Protein AF-A0A850BVI8-F1 (afdb_monomer_lite)

pLDDT: mean 82.47, std 15.76, range [34.62, 96.19]

Radius of gyration: 39.76 Å; chains: 1; bounding box: 68×93×97 Å

Foldseek 3Di:
DLVVLLVVVVDVLVDFLQALQDPDNGPPVPDPVLGDGQPVNVLLVLLVVLQVVQDAFDKAQPVSSLVSSVPDPCQVVSQVRQVVSCVVNVHDGDRSSSSNCCCQVPVCVVSVQKDWDFDPVPPDSRRIIIGGDLCNVCSSVVHRRDADPDAWDDDPQFKIWFGPPQDPVLVVLCVQQWDFDDDGNITIIGRDLVSVVNSVVVVDQLVSNQVSVVSRPDHDPVSVVSSVVSNDPPDDDDDADFCDWAFDQDPVLQVLQCPDVLRVVQFDPPDDPRTTGGHNPDDPLSNQVSSVVVVHWGDDDPGTDDRDDPDDDDDDDDDDDDDDDDDDDDDDD

Secondary structure (DSSP, 8-state):
-TTHHHHHHHHHHH-SSS-TTSS----TTS-GGG-PPPTHHHHHHHHHHHHHHH-TTS-EEHHHHHHHHHT-TTHHHHHHHHHHHHHHHT-----HHHHHHHIIIIIHHHTTSEEEES-TT--SGGG-EEEE-HHHHHHHTT-------PPPEEETTTEEEEPTTS-HHHHHHTTTT-EEEEESSSEEEE--HHHHHHHHHTT--HHHHHHHHHTTSPPPHHHHHHHHHHT-----------SEEEE---HHHHHHHHHSHHHHTTB-SSPPTTEEEEPTT--HHHHHHHHHHTT---EETTEE-------PPP-------------------

Sequence (333 aa):
LHRITPLLFATWRRGGSWDEARPERELLRAAEGSRDASPIGALRQMVIDALQDLGEGRWVPWQALQGYLVEDERMSGVERLLRRWAERVGVDALEPLEITRRIALESLPALGVVDLGGDPEDSSATGITLRLTPRGRALLAGVEPSFDTAPSKFLDGHVLRVAPSARVAHILGLAPFAELGRAGTDLDLVLTVSSIARALSAGVESDIVRTRIEAVAPLPDTISRILTQASVVIGRVSFVAASGFLWVEDTEIRELLRTRRPASELFVDPSPPAGLLICPEVDMDRLVRRCRALGVEIEAEGGTLRVRSPTPPPGAVRARSRTPFPKPRGSSA

Structure (mmCIF, N/CA/C/O backbone):
data_AF-A0A850BVI8-F1
#
_entry.id   AF-A0A850BVI8-F1
#
loop_
_atom_site.group_PDB
_atom_site.id
_atom_site.type_symbol
_atom_site.label_atom_id
_atom_site.label_alt_id
_atom_site.label_comp_id
_atom_site.label_asym_id
_atom_site.label_entity_id
_atom_site.label_seq_id
_atom_site.pdbx_PDB_ins_code
_atom_site.Cartn_x
_atom_site.Cartn_y
_atom_site.Cartn_z
_atom_site.occupancy
_atom_site.B_iso_or_equiv
_atom_site.auth_seq_id
_atom_site.auth_comp_id
_atom_site.auth_asym_id
_atom_site.auth_atom_id
_atom_site.pdbx_PDB_model_num
ATOM 1 N N . LEU A 1 1 ? -6.348 -9.131 -18.983 1.00 51.81 1 LEU A N 1
ATOM 2 C CA . LEU A 1 1 ? -5.169 -8.418 -18.433 1.00 51.81 1 LEU A CA 1
ATOM 3 C C . LEU A 1 1 ? -3.851 -9.140 -18.740 1.00 51.81 1 LEU A C 1
ATOM 5 O O . LEU A 1 1 ? -2.965 -8.497 -19.274 1.00 51.81 1 LEU A O 1
ATOM 9 N N . HIS A 1 2 ? -3.722 -10.454 -18.519 1.00 56.56 2 HIS A N 1
ATOM 10 C CA . HIS A 1 2 ? -2.441 -11.180 -18.672 1.00 56.56 2 HIS A CA 1
ATOM 11 C C . HIS A 1 2 ? -1.793 -11.136 -20.073 1.00 56.56 2 HIS A C 1
ATOM 13 O O . HIS A 1 2 ? -0.574 -11.087 -20.171 1.00 56.56 2 HIS A O 1
ATOM 19 N N . ARG A 1 3 ? -2.584 -11.047 -21.155 1.00 66.94 3 ARG A N 1
ATOM 20 C CA . ARG A 1 3 ? -2.063 -10.870 -22.529 1.00 66.94 3 ARG A CA 1
ATOM 21 C C . ARG A 1 3 ? -1.613 -9.443 -22.860 1.00 66.94 3 ARG A C 1
ATOM 23 O O . ARG A 1 3 ? -0.94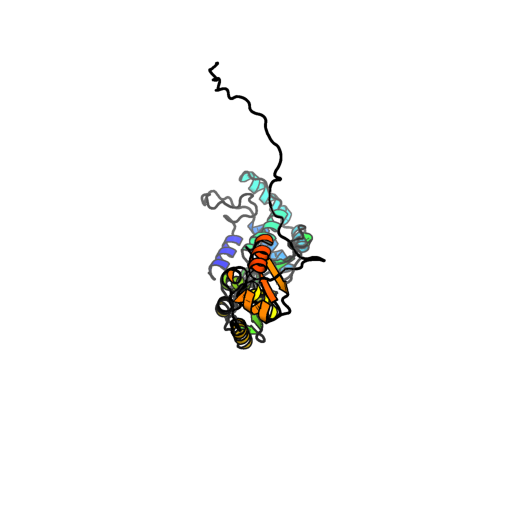8 -9.238 -23.866 1.00 66.94 3 ARG A O 1
ATOM 30 N N . ILE A 1 4 ? -1.973 -8.453 -22.041 1.00 79.81 4 ILE A N 1
ATOM 31 C CA . ILE A 1 4 ? -1.646 -7.044 -22.305 1.00 79.81 4 ILE A CA 1
ATOM 32 C C . ILE A 1 4 ? -0.167 -6.787 -22.026 1.00 79.81 4 ILE A C 1
ATOM 34 O O . ILE A 1 4 ? 0.470 -6.066 -22.777 1.00 79.81 4 ILE A O 1
ATOM 38 N N . THR A 1 5 ? 0.407 -7.408 -20.995 1.00 80.94 5 THR A N 1
ATOM 39 C CA . THR A 1 5 ? 1.803 -7.168 -20.611 1.00 80.94 5 THR A CA 1
ATOM 40 C C . THR A 1 5 ? 2.808 -7.558 -21.705 1.00 80.94 5 THR A C 1
ATOM 42 O O . THR A 1 5 ? 3.613 -6.698 -22.061 1.00 80.94 5 THR A O 1
ATOM 45 N N . PRO A 1 6 ? 2.760 -8.765 -22.311 1.00 83.69 6 PRO A N 1
ATOM 46 C CA . PRO A 1 6 ? 3.643 -9.087 -23.435 1.00 83.69 6 PRO A CA 1
ATOM 47 C C . PRO A 1 6 ? 3.440 -8.154 -24.636 1.00 83.69 6 PRO A C 1
ATOM 49 O O . PRO A 1 6 ? 4.412 -7.737 -25.260 1.00 83.69 6 PRO A O 1
ATOM 52 N N . LEU A 1 7 ? 2.192 -7.765 -24.928 1.00 86.25 7 LEU A N 1
ATOM 53 C CA . LEU A 1 7 ? 1.872 -6.841 -26.022 1.00 86.25 7 LEU A CA 1
ATOM 54 C C . LEU A 1 7 ? 2.414 -5.427 -25.770 1.00 86.25 7 LEU A C 1
ATOM 56 O O . LEU A 1 7 ? 2.964 -4.814 -26.686 1.00 86.25 7 LEU A O 1
ATOM 60 N N . LEU A 1 8 ? 2.291 -4.917 -24.542 1.00 86.69 8 LEU A N 1
ATOM 61 C CA . LEU A 1 8 ? 2.847 -3.627 -24.134 1.00 86.69 8 LEU A CA 1
ATOM 62 C C . LEU A 1 8 ? 4.369 -3.655 -24.192 1.00 86.69 8 LEU A C 1
ATOM 64 O O . LEU A 1 8 ? 4.954 -2.742 -24.758 1.00 86.69 8 LEU A O 1
ATOM 68 N N . PHE A 1 9 ? 5.005 -4.713 -23.686 1.00 88.94 9 PHE A N 1
ATOM 69 C CA . PHE A 1 9 ? 6.458 -4.844 -23.722 1.00 88.94 9 PHE A CA 1
ATOM 70 C C . PHE A 1 9 ? 6.995 -4.959 -25.156 1.00 88.94 9 PHE A C 1
ATOM 72 O O . PHE A 1 9 ? 7.958 -4.284 -25.511 1.00 88.94 9 PHE A O 1
ATOM 79 N N . ALA A 1 10 ? 6.342 -5.744 -26.018 1.00 87.50 10 ALA A N 1
ATOM 80 C CA . ALA A 1 10 ? 6.697 -5.844 -27.433 1.00 87.50 10 ALA A CA 1
ATOM 81 C C . ALA A 1 10 ? 6.463 -4.529 -28.196 1.00 87.50 10 ALA A C 1
ATOM 83 O O . ALA A 1 10 ? 7.212 -4.189 -29.111 1.00 87.50 10 ALA A O 1
ATOM 84 N N . THR A 1 11 ? 5.425 -3.772 -27.839 1.00 86.50 11 THR A N 1
ATOM 85 C CA . THR A 1 11 ? 5.164 -2.446 -28.421 1.00 86.50 11 THR A CA 1
ATOM 86 C C . THR A 1 11 ? 6.189 -1.432 -27.935 1.00 86.50 11 THR A C 1
ATOM 88 O O . THR A 1 11 ? 6.743 -0.702 -28.750 1.00 86.50 11 THR A O 1
ATOM 91 N N . TRP A 1 12 ? 6.519 -1.460 -26.644 1.00 89.12 12 TRP A N 1
ATOM 92 C CA . TRP A 1 12 ? 7.598 -0.672 -26.077 1.00 89.12 12 TRP A CA 1
ATOM 93 C C . TRP A 1 12 ? 8.910 -0.988 -26.793 1.00 89.12 12 TRP A C 1
ATOM 95 O O . TRP A 1 12 ? 9.437 -0.078 -27.403 1.00 89.12 12 TRP A O 1
ATOM 105 N N . ARG A 1 13 ? 9.375 -2.246 -26.891 1.00 87.50 13 ARG A N 1
ATOM 106 C CA . ARG A 1 13 ? 10.614 -2.604 -27.628 1.00 87.50 13 ARG A CA 1
ATOM 107 C C . ARG A 1 13 ? 10.669 -2.044 -29.055 1.00 87.50 13 ARG A C 1
ATOM 109 O O . ARG A 1 13 ? 11.730 -1.587 -29.469 1.00 87.50 13 ARG A O 1
ATOM 116 N N . ARG A 1 14 ? 9.548 -2.049 -29.788 1.00 80.44 14 ARG A N 1
ATOM 117 C CA . ARG A 1 14 ? 9.461 -1.514 -31.163 1.00 80.44 14 ARG A CA 1
ATOM 118 C C . ARG A 1 14 ? 9.567 0.016 -31.248 1.00 80.44 14 ARG A C 1
ATOM 120 O O . ARG A 1 14 ? 9.985 0.521 -32.283 1.00 80.44 14 ARG A O 1
ATOM 127 N N . GLY A 1 15 ? 9.215 0.740 -30.186 1.00 75.94 15 GLY A N 1
ATOM 128 C CA . GLY A 1 15 ? 9.210 2.208 -30.153 1.00 75.94 15 GLY A CA 1
ATOM 129 C C . GLY A 1 15 ? 7.992 2.842 -30.820 1.00 75.94 15 GLY A C 1
ATOM 130 O O . GLY A 1 15 ? 6.942 2.215 -30.960 1.00 75.94 15 GLY A O 1
ATOM 131 N N . GLY A 1 16 ? 8.112 4.123 -31.179 1.00 74.69 16 GLY A N 1
ATOM 132 C CA . GLY A 1 16 ? 7.036 4.906 -31.792 1.00 74.69 16 GLY A CA 1
ATOM 133 C C . GLY A 1 16 ? 6.359 5.862 -30.810 1.00 74.69 16 GLY A C 1
ATOM 134 O O . GLY A 1 16 ? 6.913 6.905 -30.489 1.00 74.69 16 GLY A O 1
ATOM 135 N N . SER A 1 17 ? 5.142 5.542 -30.352 1.00 65.50 17 SER A N 1
ATOM 136 C CA . SER A 1 17 ? 4.383 6.414 -29.431 1.00 65.50 17 SER A CA 1
ATOM 137 C C . SER A 1 17 ? 4.979 6.490 -28.024 1.00 65.50 17 SER A C 1
ATOM 139 O O . SER A 1 17 ? 4.656 7.408 -27.282 1.00 65.50 17 SER A O 1
ATOM 141 N N . TRP A 1 18 ? 5.816 5.517 -27.663 1.00 78.50 18 TRP A N 1
ATOM 142 C CA . TRP A 1 18 ? 6.642 5.532 -26.462 1.00 78.50 18 TRP A CA 1
ATOM 143 C C . TRP A 1 18 ? 8.089 5.683 -26.922 1.00 78.50 18 TRP A C 1
ATOM 145 O O . TRP A 1 18 ? 8.662 4.740 -27.474 1.00 78.50 18 TRP A O 1
ATOM 155 N N . ASP A 1 19 ? 8.646 6.875 -26.748 1.00 83.50 19 ASP A N 1
ATOM 156 C CA . ASP A 1 19 ? 9.974 7.250 -27.233 1.00 83.50 19 ASP A CA 1
ATOM 157 C C . ASP A 1 19 ? 10.642 8.160 -26.199 1.00 83.50 19 ASP A C 1
ATOM 159 O O . ASP A 1 19 ? 10.292 9.330 -26.055 1.00 83.50 19 ASP A O 1
ATOM 163 N N . GLU A 1 20 ? 11.574 7.601 -25.430 1.00 88.62 20 GLU A N 1
ATOM 164 C CA . GLU A 1 20 ? 12.244 8.283 -24.320 1.00 88.62 20 GLU A CA 1
ATOM 165 C C . GLU A 1 20 ? 13.223 9.369 -24.803 1.00 88.62 20 GLU A C 1
ATOM 167 O O . GLU A 1 20 ? 13.628 10.222 -24.009 1.00 88.62 20 GLU A O 1
ATOM 172 N N . ALA A 1 21 ? 13.562 9.369 -26.101 1.00 86.12 21 ALA A N 1
ATOM 173 C CA . ALA A 1 21 ? 14.372 10.403 -26.742 1.00 86.12 21 ALA A CA 1
ATOM 174 C C . ALA A 1 21 ? 13.596 11.706 -26.993 1.00 86.12 21 ALA A C 1
ATOM 176 O O . ALA A 1 21 ? 14.199 12.718 -27.348 1.00 86.12 21 ALA A O 1
ATOM 177 N N . ARG A 1 22 ? 12.266 11.706 -26.825 1.00 81.69 22 ARG A N 1
ATOM 178 C CA . ARG A 1 22 ? 11.429 12.891 -27.035 1.00 81.69 22 ARG A CA 1
ATOM 179 C C . ARG A 1 22 ? 11.203 13.660 -25.726 1.00 81.69 22 ARG A C 1
ATOM 181 O O . ARG A 1 22 ? 10.988 13.040 -24.683 1.00 81.69 22 ARG A O 1
ATOM 188 N N . PRO A 1 23 ? 11.200 15.007 -25.761 1.00 70.94 23 PRO A N 1
ATOM 189 C CA . PRO A 1 23 ? 10.854 15.827 -24.598 1.00 70.94 23 PRO A CA 1
ATOM 190 C C . PRO A 1 23 ? 9.383 15.676 -24.180 1.00 70.94 23 PRO A C 1
ATOM 192 O O . PRO A 1 23 ? 9.080 15.584 -22.993 1.00 70.94 23 PRO A O 1
ATOM 195 N N . GLU A 1 24 ? 8.472 15.603 -25.156 1.00 66.88 24 GLU A N 1
ATOM 196 C CA . GLU A 1 24 ? 7.031 15.460 -24.932 1.00 66.88 24 GLU A CA 1
ATOM 197 C C . GLU A 1 24 ? 6.584 14.006 -25.130 1.00 66.88 24 GLU A C 1
ATOM 199 O O . GLU A 1 24 ? 6.779 13.412 -26.192 1.00 66.88 24 GLU A O 1
ATOM 204 N N . ARG A 1 25 ? 5.961 13.424 -24.097 1.00 56.84 25 ARG A N 1
ATOM 205 C CA . ARG A 1 25 ? 5.567 12.002 -24.060 1.00 56.84 25 ARG A CA 1
ATOM 206 C C . ARG A 1 25 ? 4.237 11.708 -24.770 1.00 56.84 25 ARG A C 1
ATOM 208 O O . ARG A 1 25 ? 3.907 10.546 -24.990 1.00 56.84 25 ARG A O 1
ATOM 215 N N . GLU A 1 26 ? 3.467 12.731 -25.145 1.00 51.53 26 GLU A N 1
ATOM 216 C CA . GLU A 1 26 ? 2.097 12.587 -25.660 1.00 51.53 26 GLU A CA 1
ATOM 217 C C . GLU A 1 26 ? 1.984 12.831 -27.176 1.00 51.53 26 GLU A C 1
ATOM 219 O O . GLU A 1 26 ? 1.494 13.858 -27.633 1.00 51.53 26 GLU A O 1
ATOM 224 N N . LEU A 1 27 ? 2.364 11.839 -27.989 1.00 50.88 27 LEU A N 1
ATOM 225 C CA . LEU A 1 27 ? 2.166 11.868 -29.452 1.00 50.88 27 LEU A CA 1
ATOM 226 C C . LEU A 1 27 ? 0.984 11.033 -29.951 1.00 50.88 27 LEU A C 1
ATOM 228 O O . LEU A 1 27 ? 0.820 10.857 -31.159 1.00 50.88 27 LEU A O 1
ATOM 232 N N . LEU A 1 28 ? 0.099 10.563 -29.065 1.00 47.62 28 LEU A N 1
ATOM 233 C CA . LEU A 1 28 ? -1.121 9.854 -29.482 1.00 47.62 28 LEU A CA 1
ATOM 234 C C . LEU A 1 28 ? -2.037 10.697 -30.396 1.00 47.62 28 LEU A C 1
ATOM 236 O O . LEU A 1 28 ? -2.969 10.154 -30.980 1.00 47.62 28 LEU A O 1
ATOM 240 N N . ARG A 1 29 ? -1.742 11.992 -30.578 1.00 49.69 29 ARG A N 1
ATOM 241 C CA . ARG A 1 29 ? -2.433 12.904 -31.500 1.00 49.69 29 ARG A CA 1
ATOM 242 C C . ARG A 1 29 ? -1.752 13.096 -32.863 1.00 49.69 29 ARG A C 1
ATOM 244 O O . ARG A 1 29 ? -2.367 13.682 -33.746 1.00 49.69 29 ARG A O 1
ATOM 251 N N . ALA A 1 30 ? -0.521 12.619 -33.065 1.00 51.31 30 ALA A N 1
ATOM 252 C CA . ALA A 1 30 ? 0.163 12.712 -34.358 1.00 51.31 30 ALA A CA 1
ATOM 253 C C . ALA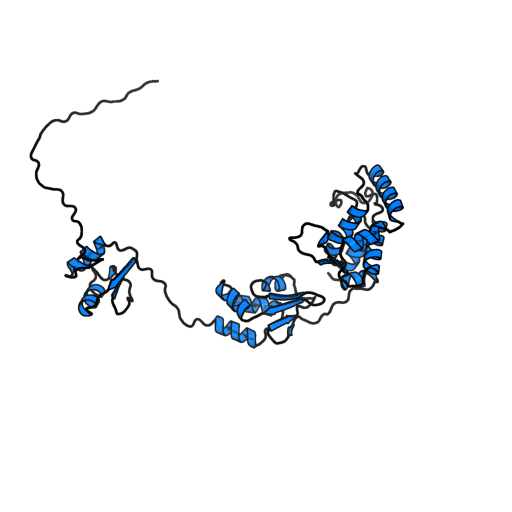 A 1 30 ? -0.191 11.514 -35.252 1.00 51.31 30 ALA A C 1
ATOM 255 O O . ALA A 1 30 ? -0.196 10.375 -34.774 1.00 51.31 30 ALA A O 1
ATOM 256 N N . ALA A 1 31 ? -0.473 11.760 -36.534 1.00 51.41 31 ALA A N 1
ATOM 257 C CA . ALA A 1 31 ? -0.815 10.724 -37.510 1.00 51.41 31 ALA A CA 1
ATOM 258 C C . ALA A 1 31 ? 0.322 9.695 -37.673 1.00 51.41 31 ALA A C 1
ATOM 260 O O . ALA A 1 31 ? 1.499 10.022 -37.551 1.00 51.41 31 ALA A O 1
ATOM 261 N N . GLU A 1 32 ? -0.021 8.437 -37.957 1.00 53.97 32 GLU A N 1
ATOM 262 C CA . GLU A 1 32 ? 0.920 7.302 -38.002 1.00 53.97 32 GLU A CA 1
ATOM 263 C C . GLU A 1 32 ? 2.090 7.512 -38.988 1.00 53.97 32 GLU A C 1
ATOM 265 O O . GLU A 1 32 ? 3.208 7.089 -38.712 1.00 53.97 32 GLU A O 1
ATOM 270 N N . GLY A 1 33 ? 1.867 8.263 -40.075 1.00 53.28 33 GLY A N 1
ATOM 271 C CA . GLY A 1 33 ? 2.885 8.607 -41.077 1.00 53.28 33 GLY A CA 1
ATOM 272 C C . GLY A 1 33 ? 3.791 9.802 -4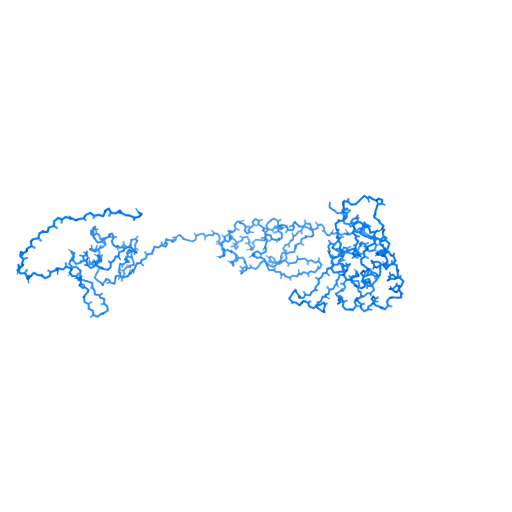0.745 1.00 53.28 33 GLY A C 1
ATOM 273 O O . GLY A 1 33 ? 4.721 10.065 -41.499 1.00 53.28 33 GLY A O 1
ATOM 274 N N . SER A 1 34 ? 3.553 10.531 -39.646 1.00 52.84 34 SER A N 1
ATOM 275 C CA . SER A 1 34 ? 4.368 11.692 -39.233 1.00 52.84 34 SER A CA 1
ATOM 276 C C . SER A 1 34 ? 5.288 11.398 -38.041 1.00 52.84 34 SER A C 1
ATOM 278 O O . SER A 1 34 ? 5.881 12.312 -37.467 1.00 52.84 34 SER A O 1
ATOM 280 N N . ARG A 1 35 ? 5.386 10.131 -37.622 1.00 67.12 35 ARG A N 1
ATOM 281 C CA . ARG A 1 35 ? 6.183 9.690 -36.470 1.00 67.12 35 ARG A CA 1
ATOM 282 C C . ARG A 1 35 ? 7.512 9.112 -36.950 1.00 67.12 35 ARG A C 1
ATOM 284 O O . ARG A 1 35 ? 7.670 7.898 -37.004 1.00 67.12 35 ARG A O 1
ATOM 291 N N . ASP A 1 36 ? 8.461 9.971 -37.316 1.00 71.56 36 ASP A N 1
ATOM 292 C CA . ASP A 1 36 ? 9.809 9.500 -37.657 1.00 71.56 36 ASP A CA 1
ATOM 293 C C . ASP A 1 36 ? 10.457 8.830 -36.431 1.00 71.56 36 ASP A C 1
ATOM 295 O O . ASP A 1 36 ? 10.561 9.437 -35.355 1.00 71.56 36 ASP A O 1
ATOM 299 N N . ALA A 1 37 ? 10.822 7.556 -36.572 1.00 74.69 37 ALA A N 1
ATOM 300 C CA . ALA A 1 37 ? 11.274 6.725 -35.466 1.00 74.69 37 ALA A CA 1
ATOM 301 C C . ALA A 1 37 ? 12.691 7.124 -35.039 1.00 74.69 37 ALA A C 1
ATOM 303 O O . ALA A 1 37 ? 13.616 7.178 -35.852 1.00 74.69 37 ALA A O 1
ATOM 304 N N . SER A 1 38 ? 12.870 7.385 -33.746 1.00 81.44 38 SER A N 1
ATOM 305 C CA . SER A 1 38 ? 14.194 7.592 -33.168 1.00 81.44 38 SER A CA 1
ATOM 306 C C . SER A 1 38 ? 14.976 6.264 -33.131 1.00 81.44 38 SER A C 1
ATOM 308 O O . SER A 1 38 ? 14.383 5.178 -33.146 1.00 81.44 38 SER A O 1
ATOM 310 N N . PRO A 1 39 ? 16.317 6.297 -33.026 1.00 86.81 39 PRO A N 1
ATOM 311 C CA . PRO A 1 39 ? 17.144 5.098 -32.848 1.00 86.81 39 PRO A CA 1
ATOM 312 C C . PRO A 1 39 ? 17.022 4.466 -31.440 1.00 86.81 39 PRO A C 1
ATOM 314 O O . PRO A 1 39 ? 17.920 3.749 -30.999 1.00 86.81 39 PRO A O 1
ATOM 317 N N . ILE A 1 40 ? 15.916 4.699 -30.723 1.00 88.75 40 ILE A N 1
ATOM 318 C CA . ILE A 1 40 ? 15.695 4.285 -29.330 1.00 88.75 40 ILE A CA 1
ATOM 319 C C . ILE A 1 40 ? 15.795 2.774 -29.107 1.00 88.75 40 ILE A C 1
ATOM 321 O O . ILE A 1 40 ? 16.190 2.330 -28.031 1.00 88.75 40 ILE A O 1
ATOM 325 N N . GLY A 1 41 ? 15.485 1.970 -30.128 1.00 89.75 41 GLY A N 1
ATOM 326 C CA . GLY A 1 41 ? 15.594 0.513 -30.055 1.00 89.75 41 GLY A CA 1
ATOM 327 C C . GLY A 1 41 ? 17.006 0.041 -29.695 1.00 89.75 41 GLY A C 1
ATOM 328 O O . GLY A 1 41 ? 17.143 -0.899 -28.915 1.00 89.75 41 GLY A O 1
ATOM 329 N N . ALA A 1 42 ? 18.042 0.731 -30.188 1.00 91.12 42 ALA A N 1
ATOM 330 C CA . ALA A 1 42 ? 19.430 0.416 -29.861 1.00 91.12 42 ALA A CA 1
ATOM 331 C C . ALA A 1 42 ? 19.724 0.669 -28.374 1.00 91.12 42 ALA A C 1
ATOM 333 O O . ALA A 1 42 ? 20.214 -0.227 -27.695 1.00 91.12 42 ALA A O 1
ATOM 334 N N . LEU A 1 43 ? 19.334 1.836 -27.844 1.00 93.31 43 LEU A N 1
ATOM 335 C CA . LEU A 1 43 ? 19.521 2.167 -26.425 1.00 93.31 43 LEU A CA 1
ATOM 336 C C . LEU A 1 43 ? 18.753 1.230 -25.496 1.00 93.31 43 LEU A C 1
ATOM 338 O O . LEU A 1 43 ? 19.274 0.815 -24.467 1.00 93.31 43 LEU A O 1
ATOM 342 N N . ARG A 1 44 ? 17.519 0.866 -25.855 1.00 93.50 44 ARG A N 1
ATOM 343 C CA . ARG A 1 44 ? 16.739 -0.102 -25.073 1.00 93.50 44 ARG A CA 1
ATOM 344 C C . ARG A 1 44 ? 17.414 -1.458 -25.031 1.00 93.50 44 ARG A C 1
ATOM 346 O O . ARG A 1 44 ? 17.441 -2.068 -23.968 1.00 93.50 44 ARG A O 1
ATOM 353 N N . GLN A 1 45 ? 17.953 -1.912 -26.161 1.00 93.00 45 GLN A N 1
ATOM 354 C CA . GLN A 1 45 ? 18.688 -3.166 -26.201 1.00 93.00 45 GLN A CA 1
ATOM 355 C C . GLN A 1 45 ? 19.947 -3.087 -25.336 1.00 93.00 45 GLN A C 1
ATOM 357 O O . GLN A 1 45 ? 20.149 -3.978 -24.529 1.00 93.00 45 GLN A O 1
ATOM 362 N N . MET A 1 46 ? 20.707 -1.990 -25.403 1.00 94.50 46 MET A N 1
ATOM 363 C CA . MET A 1 46 ? 21.882 -1.772 -24.548 1.00 94.50 46 MET A CA 1
ATOM 364 C C . MET A 1 46 ? 21.541 -1.825 -23.054 1.00 94.50 46 MET A C 1
ATOM 366 O O . MET A 1 46 ? 22.225 -2.496 -22.290 1.00 94.50 46 MET A O 1
ATOM 370 N N . VAL A 1 47 ? 20.455 -1.169 -22.628 1.00 94.06 47 VAL A N 1
ATOM 371 C CA . VAL A 1 47 ? 20.002 -1.220 -21.225 1.00 94.06 47 VAL A CA 1
ATOM 372 C C . VAL A 1 47 ? 19.572 -2.631 -20.825 1.00 94.06 47 VAL A C 1
ATOM 374 O O . VAL A 1 47 ? 19.862 -3.064 -19.714 1.00 94.06 47 VAL A O 1
ATOM 377 N N . ILE A 1 48 ? 18.877 -3.349 -21.710 1.00 92.56 48 ILE A N 1
ATOM 378 C CA . ILE A 1 48 ? 18.476 -4.738 -21.467 1.00 92.56 48 ILE A CA 1
ATOM 379 C C . ILE A 1 48 ? 19.707 -5.635 -21.315 1.00 92.56 48 ILE A C 1
ATOM 381 O O . ILE A 1 48 ? 19.777 -6.357 -20.324 1.00 92.56 48 ILE A O 1
ATOM 385 N N . ASP A 1 49 ? 20.659 -5.554 -22.248 1.00 93.00 49 ASP A N 1
ATOM 386 C CA . ASP A 1 49 ? 21.902 -6.332 -22.235 1.00 93.00 49 ASP A CA 1
ATOM 387 C C . ASP A 1 49 ? 22.646 -6.086 -20.910 1.00 93.00 49 ASP A C 1
ATOM 389 O O . ASP A 1 49 ? 22.932 -7.018 -20.162 1.00 93.00 49 ASP A O 1
ATOM 393 N N . ALA A 1 50 ? 22.828 -4.814 -20.542 1.00 93.06 50 ALA A N 1
ATOM 394 C CA . ALA A 1 50 ? 23.498 -4.423 -19.306 1.00 93.06 50 ALA A CA 1
ATOM 395 C C . ALA A 1 50 ? 22.777 -4.932 -18.040 1.00 93.06 50 ALA A C 1
ATOM 397 O O . ALA A 1 50 ? 23.418 -5.367 -17.083 1.00 93.06 50 ALA A O 1
ATOM 398 N N . LEU A 1 51 ? 21.438 -4.914 -18.016 1.00 91.38 51 LEU A N 1
ATOM 399 C CA . LEU A 1 51 ? 20.652 -5.451 -16.898 1.00 91.38 51 LEU A CA 1
ATOM 400 C C . LEU A 1 51 ? 20.738 -6.981 -16.792 1.00 91.38 51 LEU A C 1
ATOM 402 O O . LEU A 1 51 ? 20.688 -7.510 -15.680 1.00 91.38 51 LEU A O 1
ATOM 406 N N . GLN A 1 52 ? 20.826 -7.690 -17.919 1.00 90.75 52 GLN A N 1
ATOM 407 C CA . GLN A 1 52 ? 20.995 -9.145 -17.933 1.00 90.75 52 GLN A CA 1
ATOM 408 C C . GLN A 1 52 ? 22.400 -9.534 -17.457 1.00 90.75 52 GLN A C 1
ATOM 410 O O . GLN A 1 52 ? 22.526 -10.413 -16.603 1.00 90.75 52 GLN A O 1
ATOM 415 N N . ASP A 1 53 ? 23.424 -8.813 -17.913 1.00 89.94 53 ASP A N 1
ATOM 416 C CA . ASP A 1 53 ? 24.826 -9.087 -17.593 1.00 89.94 53 ASP A CA 1
ATOM 417 C C . ASP A 1 53 ? 25.192 -8.761 -16.137 1.00 89.94 53 ASP A C 1
ATOM 419 O O . ASP A 1 53 ? 25.882 -9.539 -15.475 1.00 89.94 53 ASP A O 1
ATOM 423 N N . LEU A 1 54 ? 24.718 -7.629 -15.598 1.00 84.19 54 LEU A N 1
ATOM 424 C CA . LEU A 1 54 ? 25.071 -7.189 -14.239 1.00 84.19 54 LEU A CA 1
ATOM 425 C C . LEU A 1 54 ? 24.380 -7.995 -13.128 1.00 84.19 54 LEU A C 1
ATOM 427 O O . LEU A 1 54 ? 24.834 -7.982 -11.979 1.00 84.19 54 LEU A O 1
ATOM 431 N N . GLY A 1 55 ? 23.311 -8.729 -13.440 1.00 70.44 55 GLY A N 1
ATOM 432 C CA . GLY A 1 55 ? 22.775 -9.726 -12.522 1.00 70.44 55 GLY A CA 1
ATOM 433 C C . GLY A 1 55 ? 21.302 -10.044 -12.723 1.00 70.44 55 GLY A C 1
ATOM 434 O O . GLY A 1 55 ? 20.420 -9.286 -12.313 1.00 70.44 55 GLY A O 1
ATOM 435 N N . GLU A 1 56 ? 21.027 -11.254 -13.208 1.00 75.50 56 GLU A N 1
ATOM 436 C CA . GLU A 1 56 ? 19.683 -11.825 -13.266 1.00 75.50 56 GLU A CA 1
ATOM 437 C C . GLU A 1 56 ? 19.048 -11.945 -11.864 1.00 75.50 56 GLU A C 1
ATOM 439 O O . GLU A 1 56 ? 19.216 -12.924 -11.137 1.00 75.50 56 GLU A O 1
ATOM 444 N N . GLY A 1 57 ? 18.285 -10.925 -11.466 1.00 70.56 57 GLY A N 1
ATOM 445 C CA . GLY A 1 57 ? 17.504 -10.922 -10.224 1.00 70.56 57 GLY A CA 1
ATOM 446 C C . GLY A 1 57 ? 18.232 -10.418 -8.976 1.00 70.56 57 GLY A C 1
ATOM 447 O O . GLY A 1 57 ? 17.672 -10.520 -7.881 1.00 70.56 57 GLY A O 1
ATOM 448 N N . ARG A 1 58 ? 19.430 -9.839 -9.116 1.00 86.62 58 ARG A N 1
ATOM 449 C CA . ARG A 1 58 ? 20.119 -9.122 -8.028 1.00 86.62 58 ARG A CA 1
ATOM 450 C C . ARG A 1 58 ? 19.792 -7.630 -8.073 1.00 86.62 58 ARG A C 1
ATOM 452 O O . ARG A 1 58 ? 19.407 -7.110 -9.115 1.00 86.62 58 ARG A O 1
ATOM 459 N N . TRP A 1 59 ? 19.928 -6.964 -6.930 1.00 90.25 59 TRP A N 1
ATOM 460 C CA . TRP A 1 59 ? 19.886 -5.505 -6.871 1.00 90.25 59 TRP A CA 1
ATOM 461 C C . TRP A 1 59 ? 21.204 -4.943 -7.405 1.00 90.25 59 TRP A C 1
ATOM 463 O O . TRP A 1 59 ? 22.274 -5.320 -6.930 1.00 90.25 59 TRP A O 1
ATOM 473 N N . VAL A 1 60 ? 21.111 -4.057 -8.390 1.00 91.38 60 VAL A N 1
ATOM 474 C CA . VAL A 1 60 ? 22.232 -3.422 -9.085 1.00 91.38 60 VAL A CA 1
ATOM 475 C C . VAL A 1 60 ? 22.126 -1.908 -8.886 1.00 91.38 60 VAL A C 1
ATOM 477 O O . VAL A 1 60 ? 21.089 -1.335 -9.220 1.00 91.38 60 VAL A O 1
ATOM 480 N N . PRO A 1 61 ? 23.153 -1.231 -8.348 1.00 91.75 61 PRO A N 1
ATOM 481 C CA . PRO A 1 61 ? 23.168 0.227 -8.267 1.00 91.75 61 PRO A CA 1
ATOM 482 C C . PRO A 1 61 ? 23.096 0.870 -9.654 1.00 91.75 61 PRO A C 1
ATOM 484 O O . PRO A 1 61 ? 23.758 0.409 -10.588 1.00 91.75 61 PRO A O 1
ATOM 487 N N . TRP A 1 62 ? 22.354 1.972 -9.786 1.00 91.56 62 TRP A N 1
ATOM 488 C CA . TRP A 1 62 ? 22.260 2.712 -11.049 1.00 91.56 62 TRP A CA 1
ATOM 489 C C . TRP A 1 62 ? 23.642 3.118 -11.586 1.00 91.56 62 TRP A C 1
ATOM 491 O O . TRP A 1 62 ? 23.873 3.034 -12.786 1.00 91.56 62 TRP A O 1
ATOM 501 N N . GLN A 1 63 ? 24.593 3.473 -10.718 1.00 90.88 63 GLN A N 1
ATOM 502 C CA . GLN A 1 63 ? 25.958 3.866 -11.104 1.00 90.88 63 GLN A CA 1
ATOM 503 C C . GLN A 1 63 ? 26.708 2.734 -11.800 1.00 90.88 63 GLN A C 1
ATOM 505 O O . GLN A 1 63 ? 27.468 2.992 -12.727 1.00 90.88 63 GLN A O 1
ATOM 510 N N . ALA A 1 64 ? 26.499 1.491 -11.361 1.00 92.00 64 ALA A N 1
ATOM 511 C CA . ALA A 1 64 ? 27.130 0.333 -11.980 1.00 92.00 64 ALA A CA 1
ATOM 512 C C . ALA A 1 64 ? 26.566 0.105 -13.389 1.00 92.00 64 ALA A C 1
ATOM 514 O O . ALA A 1 64 ? 27.327 -0.089 -14.333 1.00 92.00 64 ALA A O 1
ATOM 515 N N . LEU A 1 65 ? 25.241 0.217 -13.542 1.00 92.56 65 LEU A N 1
ATOM 516 C CA . LEU A 1 65 ? 24.579 0.142 -14.846 1.00 92.56 65 LEU A CA 1
ATOM 517 C C . LEU A 1 65 ? 25.020 1.286 -15.768 1.00 92.56 65 LEU A C 1
ATOM 519 O O . LEU A 1 65 ? 25.318 1.062 -16.935 1.00 92.56 65 LEU A O 1
ATOM 523 N N . GLN A 1 66 ? 25.100 2.508 -15.241 1.00 93.62 66 GLN A N 1
ATOM 524 C CA . GLN A 1 66 ? 25.574 3.670 -15.981 1.00 93.62 66 GLN A CA 1
ATOM 525 C C . GLN A 1 66 ? 27.021 3.477 -16.440 1.00 93.62 66 GLN A C 1
ATOM 527 O O . GLN A 1 66 ? 27.297 3.700 -17.611 1.00 93.62 66 GLN A O 1
ATOM 532 N N . GLY A 1 67 ? 27.922 3.037 -15.554 1.00 93.50 67 GLY A N 1
ATOM 533 C CA . GLY A 1 67 ? 29.320 2.756 -15.890 1.00 93.50 67 GLY A CA 1
ATOM 534 C C . GLY A 1 67 ? 29.450 1.723 -17.007 1.00 93.50 67 GLY A C 1
ATOM 535 O O . GLY A 1 67 ? 30.132 1.984 -17.992 1.00 93.50 67 GLY A O 1
ATOM 536 N N . TYR A 1 68 ? 28.695 0.623 -16.915 1.00 93.94 68 TYR A N 1
ATOM 537 C CA . TYR A 1 68 ? 28.626 -0.390 -17.971 1.00 93.94 68 TYR A CA 1
ATOM 538 C C . TYR A 1 68 ? 28.186 0.218 -19.314 1.00 93.94 68 TYR A C 1
ATOM 540 O O . TYR A 1 68 ? 28.781 -0.052 -20.351 1.00 93.94 68 TYR A O 1
ATOM 548 N N . LEU A 1 69 ? 27.162 1.078 -19.307 1.00 94.25 69 LEU A N 1
ATOM 549 C CA . LEU A 1 69 ? 26.668 1.725 -20.525 1.00 94.25 69 LEU A CA 1
ATOM 550 C C . LEU A 1 69 ? 27.666 2.725 -21.117 1.00 94.25 69 LEU A C 1
ATOM 552 O O . LEU A 1 69 ? 27.721 2.842 -22.334 1.00 94.25 69 LEU A O 1
ATOM 556 N N . VAL A 1 70 ? 28.440 3.446 -20.296 1.00 94.19 70 VAL A N 1
ATOM 557 C CA . VAL A 1 70 ? 29.488 4.363 -20.790 1.00 94.19 70 VAL A CA 1
ATOM 558 C C . VAL A 1 70 ? 30.566 3.607 -21.566 1.00 94.19 70 VAL A C 1
ATOM 560 O O . VAL A 1 70 ? 31.083 4.129 -22.552 1.00 94.19 70 VAL A O 1
ATOM 563 N N . GLU A 1 71 ? 30.889 2.391 -21.136 1.00 93.81 71 GLU A N 1
ATOM 564 C CA . GLU A 1 71 ? 31.914 1.546 -21.753 1.00 93.81 71 GLU A CA 1
ATOM 565 C C . GLU A 1 71 ? 31.418 0.806 -23.013 1.00 93.81 71 GLU A C 1
ATOM 567 O O . GLU A 1 71 ? 32.227 0.229 -23.738 1.00 93.81 71 GLU A O 1
ATOM 572 N N . ASP A 1 72 ? 30.116 0.847 -23.325 1.00 93.88 72 ASP A N 1
ATOM 573 C CA . ASP A 1 72 ? 29.553 0.173 -24.499 1.00 93.88 72 ASP A CA 1
ATOM 574 C C . ASP A 1 72 ? 29.966 0.875 -25.808 1.00 93.88 72 ASP A C 1
ATOM 576 O O . ASP A 1 72 ? 29.631 2.034 -26.075 1.00 93.88 72 ASP A O 1
ATOM 580 N N . GLU A 1 73 ? 30.656 0.138 -26.682 1.00 93.62 73 GLU A N 1
ATOM 581 C CA . GLU A 1 73 ? 31.183 0.630 -27.962 1.00 93.62 73 GLU A CA 1
ATOM 582 C C . GLU A 1 73 ? 30.100 1.223 -28.885 1.00 93.62 73 GLU A C 1
ATOM 584 O O . GLU A 1 73 ? 30.378 2.103 -29.711 1.00 93.62 73 GLU A O 1
ATOM 589 N N . ARG A 1 74 ? 28.840 0.783 -28.738 1.00 93.50 74 ARG A N 1
ATOM 590 C CA . ARG A 1 74 ? 27.703 1.251 -29.547 1.00 93.50 74 ARG A CA 1
ATOM 591 C C . ARG A 1 74 ? 27.319 2.699 -29.230 1.00 93.50 74 ARG A C 1
ATOM 593 O O . ARG A 1 74 ? 26.713 3.351 -30.087 1.00 93.50 74 ARG A O 1
ATOM 600 N N . MET A 1 75 ? 27.685 3.229 -28.057 1.00 93.12 75 MET A N 1
ATOM 601 C CA . MET A 1 75 ? 27.262 4.552 -27.572 1.00 93.12 75 MET A CA 1
ATOM 602 C C . MET A 1 75 ? 27.562 5.684 -28.555 1.00 93.12 75 MET A C 1
ATOM 604 O O . MET A 1 75 ? 26.667 6.453 -28.909 1.00 93.12 75 MET A O 1
ATOM 608 N N . SER A 1 76 ? 28.796 5.752 -29.060 1.00 91.75 76 SER A N 1
ATOM 609 C CA . SER A 1 76 ? 29.228 6.814 -29.984 1.00 91.75 76 SER A CA 1
ATOM 610 C C . SER A 1 76 ? 28.446 6.805 -31.307 1.00 91.75 76 SER A C 1
ATOM 612 O O . SER A 1 76 ? 28.113 7.849 -31.878 1.00 91.75 76 SER A O 1
ATOM 614 N N . GLY A 1 77 ? 28.109 5.612 -31.805 1.00 93.12 77 GLY A N 1
ATOM 615 C CA . GLY A 1 77 ? 27.294 5.436 -33.002 1.00 93.12 77 GLY A CA 1
ATOM 616 C C . GLY A 1 77 ? 25.859 5.902 -32.777 1.00 93.12 77 GLY A C 1
ATOM 617 O O . GLY A 1 77 ? 25.300 6.610 -33.620 1.00 93.12 77 GLY A O 1
ATOM 618 N N . VAL A 1 78 ? 25.284 5.552 -31.627 1.00 93.06 78 VAL A N 1
ATOM 619 C CA . VAL A 1 78 ? 23.918 5.928 -31.255 1.00 93.06 78 VAL A CA 1
ATOM 620 C C . VAL A 1 78 ? 23.786 7.431 -31.022 1.00 93.06 78 VAL A C 1
ATOM 622 O O . VAL A 1 78 ? 22.836 8.027 -31.527 1.00 93.06 78 VAL A O 1
ATOM 625 N N . GLU A 1 79 ? 24.755 8.072 -30.369 1.00 94.62 79 GLU A N 1
ATOM 626 C CA . GLU A 1 79 ? 24.795 9.530 -30.191 1.00 94.62 79 GLU A CA 1
ATOM 627 C C . GLU A 1 79 ? 24.703 10.263 -31.540 1.00 94.62 79 GLU A C 1
ATOM 629 O O . GLU A 1 79 ? 23.875 11.155 -31.743 1.00 94.62 79 GLU A O 1
ATOM 634 N N . ARG A 1 80 ? 25.487 9.817 -32.531 1.00 94.00 80 ARG A N 1
ATOM 635 C CA . ARG A 1 80 ? 25.451 10.373 -33.892 1.00 94.00 80 ARG A CA 1
ATOM 636 C C . ARG A 1 80 ? 24.122 10.144 -34.606 1.00 94.00 80 ARG A C 1
ATOM 638 O O . ARG A 1 80 ? 23.777 10.924 -35.498 1.00 94.00 80 ARG A O 1
ATOM 645 N N . LEU A 1 81 ? 23.436 9.037 -34.326 1.00 93.19 81 LEU A N 1
ATOM 646 C CA . LEU A 1 81 ? 22.123 8.748 -34.903 1.00 93.19 81 LEU A CA 1
ATOM 647 C C . LEU A 1 81 ? 21.043 9.612 -34.252 1.00 93.19 81 LEU A C 1
ATOM 649 O O . LEU A 1 81 ? 20.200 10.145 -34.970 1.00 93.19 81 LEU A O 1
ATOM 653 N N . LEU A 1 82 ? 21.105 9.798 -32.932 1.00 91.69 82 LEU A N 1
ATOM 654 C CA . LEU A 1 82 ? 20.198 10.667 -32.187 1.00 91.69 82 LEU A CA 1
ATOM 655 C C . LEU A 1 82 ? 20.315 12.112 -32.646 1.00 91.69 82 LEU A C 1
ATOM 657 O O . LEU A 1 82 ? 19.295 12.706 -32.971 1.00 91.69 82 LEU A O 1
ATOM 661 N N . ARG A 1 83 ? 21.536 12.645 -32.775 1.00 93.19 83 ARG A N 1
ATOM 662 C CA . ARG A 1 83 ? 21.757 14.010 -33.275 1.00 93.19 83 ARG A CA 1
ATOM 663 C C . ARG A 1 83 ? 21.154 14.212 -34.666 1.00 93.19 83 ARG A C 1
ATOM 665 O O . ARG A 1 83 ? 20.373 15.132 -34.872 1.00 93.19 83 ARG A O 1
ATOM 672 N N . ARG A 1 84 ? 21.425 13.288 -35.595 1.00 92.44 84 ARG A N 1
ATOM 673 C CA . ARG A 1 84 ? 20.879 13.335 -36.965 1.00 92.44 84 ARG A CA 1
ATOM 674 C C . ARG A 1 84 ? 19.361 13.202 -37.023 1.00 92.44 84 ARG A C 1
ATOM 676 O O . ARG A 1 84 ? 18.727 13.756 -37.916 1.00 92.44 84 ARG A O 1
ATOM 683 N N . TRP A 1 85 ? 18.774 12.400 -36.142 1.00 90.62 85 TRP A N 1
ATOM 684 C CA . TRP A 1 85 ? 17.323 12.282 -36.040 1.00 90.62 85 TRP A CA 1
ATOM 685 C C . TRP A 1 85 ? 16.710 13.558 -35.446 1.00 90.62 85 TRP A C 1
ATOM 687 O O . TRP A 1 85 ? 15.753 14.082 -36.006 1.00 90.62 85 TRP A O 1
ATOM 697 N N . ALA A 1 86 ? 17.302 14.092 -34.379 1.00 88.81 86 ALA A N 1
ATOM 698 C CA . ALA A 1 86 ? 16.849 15.296 -33.695 1.00 88.81 86 ALA A CA 1
ATOM 699 C C . ALA A 1 86 ? 16.866 16.519 -34.629 1.00 88.81 86 ALA A C 1
ATOM 701 O O . ALA A 1 86 ? 15.857 17.208 -34.751 1.00 88.81 86 ALA A O 1
ATOM 702 N N . GLU A 1 87 ? 17.945 16.698 -35.400 1.00 90.50 87 GLU A N 1
ATOM 703 C CA . GLU A 1 87 ? 18.054 17.716 -36.457 1.00 90.50 87 GLU A CA 1
ATOM 704 C C . GLU A 1 87 ? 16.940 17.592 -37.506 1.00 90.50 87 GLU A C 1
ATOM 706 O O . GLU A 1 87 ? 16.363 18.590 -37.932 1.00 90.50 87 GLU A O 1
ATOM 711 N N . ARG A 1 88 ? 16.610 16.363 -37.917 1.00 88.06 88 ARG A N 1
ATOM 712 C CA . ARG A 1 88 ? 15.589 16.103 -38.942 1.00 88.06 88 ARG A CA 1
ATOM 713 C C . ARG A 1 88 ? 14.174 16.399 -38.450 1.00 88.06 88 ARG A C 1
ATOM 715 O O . ARG A 1 88 ? 13.340 16.847 -39.229 1.00 88.06 88 ARG A O 1
ATOM 722 N N . VAL A 1 89 ? 13.904 16.110 -37.178 1.00 83.88 89 VAL A N 1
ATOM 723 C CA . VAL A 1 89 ? 12.587 16.292 -36.547 1.00 83.88 89 VAL A CA 1
ATOM 724 C C . VAL A 1 89 ? 12.451 17.685 -35.911 1.00 83.88 89 VAL A C 1
ATOM 726 O O . VAL A 1 89 ? 11.346 18.081 -35.548 1.00 83.88 89 VAL A O 1
ATOM 729 N N . GLY A 1 90 ? 13.539 18.457 -35.829 1.00 85.00 90 GLY A N 1
ATOM 730 C CA . GLY A 1 90 ? 13.550 19.812 -35.277 1.00 85.00 90 GLY A CA 1
ATOM 731 C C . GLY A 1 90 ? 13.420 19.844 -33.753 1.00 85.00 90 GLY A C 1
ATOM 732 O O . GLY A 1 90 ? 12.741 20.716 -33.219 1.00 85.00 90 GLY A O 1
ATOM 733 N N . VAL A 1 91 ? 14.026 18.876 -33.062 1.00 86.00 91 VAL A N 1
ATOM 734 C CA . VAL A 1 91 ? 14.044 18.787 -31.592 1.00 86.00 91 VAL A CA 1
ATOM 735 C C . VAL A 1 91 ? 15.475 18.825 -31.069 1.00 86.00 91 VAL A C 1
ATOM 737 O O . VAL A 1 91 ? 16.412 18.499 -31.797 1.00 86.00 91 VAL A O 1
ATOM 740 N N . ASP A 1 92 ? 15.646 19.177 -29.797 1.00 87.12 92 ASP A N 1
ATOM 741 C CA . ASP A 1 92 ? 16.952 19.112 -29.146 1.00 87.12 92 ASP A CA 1
ATOM 742 C C . ASP A 1 92 ? 17.372 17.655 -28.920 1.00 87.12 92 ASP A C 1
ATOM 744 O O . ASP A 1 92 ? 16.605 16.830 -28.412 1.00 87.12 92 ASP A O 1
ATOM 748 N N . ALA A 1 93 ? 18.606 17.331 -29.307 1.00 86.81 93 ALA A N 1
ATOM 749 C CA . ALA A 1 93 ? 19.164 16.003 -29.106 1.00 86.81 93 ALA A CA 1
ATOM 750 C C . ALA A 1 93 ? 19.461 15.783 -27.617 1.00 86.81 93 ALA A C 1
ATOM 752 O O . ALA A 1 93 ? 20.320 16.450 -27.045 1.00 86.81 93 ALA A O 1
ATOM 753 N N . LEU A 1 94 ? 18.768 14.826 -26.998 1.00 90.38 94 LEU A N 1
ATOM 754 C CA . LEU A 1 94 ? 19.096 14.373 -25.650 1.00 90.38 94 LEU A CA 1
ATOM 755 C C . LEU A 1 94 ? 20.350 13.496 -25.658 1.00 90.38 94 LEU A C 1
ATOM 757 O O . LEU A 1 94 ? 20.562 12.694 -26.572 1.00 90.38 94 LEU A O 1
ATOM 761 N N . GLU A 1 95 ? 21.135 13.611 -24.590 1.00 92.62 95 GLU A N 1
ATOM 762 C CA . GLU A 1 95 ? 22.294 12.754 -24.363 1.00 92.62 95 GLU A CA 1
ATOM 763 C C . GLU A 1 95 ? 21.867 11.281 -24.236 1.00 92.62 95 GLU A C 1
ATOM 765 O O . GLU A 1 95 ? 20.902 10.980 -23.522 1.00 92.62 95 GLU A O 1
ATOM 770 N N . PRO A 1 96 ? 22.586 10.329 -24.862 1.00 94.06 96 PRO A N 1
ATOM 771 C CA . PRO A 1 96 ? 22.242 8.910 -24.796 1.00 94.06 96 PRO A CA 1
ATOM 772 C C . PRO A 1 96 ? 22.066 8.388 -23.363 1.00 94.06 96 PRO A C 1
ATOM 774 O O . PRO A 1 96 ? 21.129 7.638 -23.097 1.00 94.06 96 PRO A O 1
ATOM 777 N N . LEU A 1 97 ? 22.919 8.823 -22.427 1.00 93.69 97 LEU A N 1
ATOM 778 C CA . LEU A 1 97 ? 22.856 8.406 -21.020 1.00 93.69 97 LEU A CA 1
ATOM 779 C C . LEU A 1 97 ? 21.618 8.927 -20.282 1.00 93.69 97 LEU A C 1
ATOM 781 O O . LEU A 1 97 ? 21.115 8.274 -19.370 1.00 93.69 97 LEU A O 1
ATOM 785 N N . GLU A 1 98 ? 21.104 10.090 -20.671 1.00 92.75 98 GLU A N 1
ATOM 786 C CA . GLU A 1 98 ? 19.854 10.611 -20.117 1.00 92.75 98 GLU A CA 1
ATOM 787 C C . GLU A 1 98 ? 18.666 9.768 -20.604 1.00 92.75 98 GLU A C 1
ATOM 789 O O . GLU A 1 98 ? 17.755 9.439 -19.843 1.00 92.75 98 GLU A O 1
ATOM 794 N N . ILE A 1 99 ? 18.702 9.330 -21.861 1.00 92.81 99 ILE A N 1
ATOM 795 C CA . ILE A 1 99 ? 17.669 8.459 -22.425 1.00 92.81 99 ILE A CA 1
ATOM 796 C C . ILE A 1 99 ? 17.710 7.068 -21.774 1.00 92.81 99 ILE A C 1
ATOM 798 O O . ILE A 1 99 ? 16.662 6.540 -21.393 1.00 92.81 99 ILE A O 1
ATOM 802 N N . THR A 1 100 ? 18.893 6.470 -21.593 1.00 94.38 100 THR A N 1
ATOM 803 C CA . THR A 1 100 ? 19.018 5.174 -20.900 1.00 94.38 100 THR A CA 1
ATOM 804 C C . THR A 1 100 ? 18.568 5.261 -19.445 1.00 94.38 100 THR A C 1
ATOM 806 O O . THR A 1 100 ? 17.929 4.328 -18.952 1.00 94.38 100 THR A O 1
ATOM 809 N N . ARG A 1 101 ? 18.795 6.400 -18.779 1.00 93.19 101 ARG A N 1
ATOM 810 C CA . ARG A 1 101 ? 18.253 6.681 -17.445 1.00 93.19 101 ARG A CA 1
ATOM 811 C C . ARG A 1 101 ? 16.732 6.665 -17.427 1.00 93.19 101 ARG A C 1
ATOM 813 O O . ARG A 1 101 ? 16.151 5.963 -16.605 1.00 93.19 101 ARG A O 1
ATOM 820 N N . ARG A 1 102 ? 16.076 7.359 -18.358 1.00 92.00 102 ARG A N 1
ATOM 821 C CA . ARG A 1 102 ? 14.605 7.342 -18.484 1.00 92.00 102 ARG A CA 1
ATOM 822 C C . ARG A 1 102 ? 14.066 5.947 -18.788 1.00 92.00 102 ARG A C 1
ATOM 824 O O . ARG A 1 102 ? 13.022 5.548 -18.271 1.00 92.00 102 ARG A O 1
ATOM 831 N N . ILE A 1 103 ? 14.780 5.173 -19.604 1.00 93.56 103 ILE A N 1
ATOM 832 C CA . ILE A 1 103 ? 14.426 3.776 -19.871 1.00 93.56 103 ILE A CA 1
ATOM 833 C C . ILE A 1 103 ? 14.454 2.964 -18.568 1.00 93.56 103 ILE A C 1
ATOM 835 O O . ILE A 1 103 ? 13.460 2.317 -18.231 1.00 93.56 103 ILE A O 1
ATOM 839 N N . ALA A 1 104 ? 15.567 3.008 -17.835 1.00 93.06 104 ALA A N 1
ATOM 840 C CA . ALA A 1 104 ? 15.799 2.164 -16.666 1.00 93.06 104 ALA A CA 1
ATOM 841 C C . ALA A 1 104 ? 14.988 2.578 -15.432 1.00 93.06 104 ALA A C 1
ATOM 843 O O . ALA A 1 104 ? 14.513 1.710 -14.705 1.00 93.06 104 ALA A O 1
ATOM 844 N N . LEU A 1 105 ? 14.835 3.883 -15.194 1.00 92.25 105 LEU A N 1
ATOM 845 C CA . LEU A 1 105 ? 14.231 4.417 -13.971 1.00 92.25 105 LEU A CA 1
ATOM 846 C C . LEU A 1 105 ? 12.747 4.751 -14.117 1.00 92.25 105 LEU A C 1
ATOM 848 O O . LEU A 1 105 ? 12.063 4.916 -13.113 1.00 92.25 105 LEU A O 1
ATOM 852 N N . GLU A 1 106 ? 12.228 4.838 -15.341 1.00 90.81 106 GLU A N 1
ATOM 853 C CA . GLU A 1 106 ? 10.829 5.213 -15.557 1.00 90.81 106 GLU A CA 1
ATOM 854 C C . GLU A 1 106 ? 10.092 4.184 -16.404 1.00 90.81 106 GLU A C 1
ATOM 856 O O . GLU A 1 106 ? 9.066 3.647 -15.984 1.00 90.81 106 GLU A O 1
ATOM 861 N N . SER A 1 107 ? 10.627 3.856 -17.583 1.00 91.75 107 SER A N 1
ATOM 862 C CA . SER A 1 107 ? 9.875 3.056 -18.550 1.00 91.75 107 SER A CA 1
ATOM 863 C C . SER A 1 107 ? 9.795 1.578 -18.173 1.00 91.75 107 SER A C 1
ATOM 865 O O . SER A 1 107 ? 8.709 0.997 -18.147 1.00 91.75 107 SER A O 1
ATOM 867 N N . LEU A 1 108 ? 10.930 0.963 -17.836 1.00 92.31 108 LEU A N 1
ATOM 868 C CA . LEU A 1 108 ? 10.978 -0.435 -17.409 1.00 92.31 108 LEU A CA 1
ATOM 869 C C . LEU A 1 108 ? 10.222 -0.685 -16.087 1.00 92.31 108 LEU A C 1
ATOM 871 O O . LEU A 1 108 ? 9.499 -1.688 -16.017 1.00 92.31 108 LEU A O 1
ATOM 875 N N . PRO A 1 109 ? 10.295 0.206 -15.077 1.00 91.88 109 PRO A N 1
ATOM 876 C CA . PRO A 1 109 ? 9.462 0.111 -13.882 1.00 91.88 109 PRO A CA 1
ATOM 877 C C . PRO A 1 109 ? 7.968 0.259 -14.164 1.00 91.88 109 PRO A C 1
ATOM 879 O O . PRO A 1 109 ? 7.179 -0.552 -13.679 1.00 91.88 109 PRO A O 1
ATOM 882 N N . ALA A 1 110 ? 7.561 1.206 -15.017 1.00 88.75 110 ALA A N 1
ATOM 883 C CA . ALA A 1 110 ? 6.155 1.363 -15.402 1.00 88.75 110 ALA A CA 1
ATOM 884 C C . ALA A 1 110 ? 5.583 0.109 -16.095 1.00 88.75 110 ALA A C 1
ATOM 886 O O . ALA A 1 110 ? 4.399 -0.202 -15.961 1.00 88.75 110 ALA A O 1
ATOM 887 N N . LEU A 1 111 ? 6.426 -0.648 -16.804 1.00 89.00 111 LEU A N 1
ATOM 888 C CA . LEU A 1 111 ? 6.068 -1.931 -17.420 1.00 89.00 111 LEU A CA 1
ATOM 889 C C . LEU A 1 111 ? 6.113 -3.119 -16.439 1.00 89.00 111 LEU A C 1
ATOM 891 O O . LEU A 1 111 ? 5.710 -4.232 -16.796 1.00 89.00 111 LEU A O 1
ATOM 895 N N . GLY A 1 112 ? 6.599 -2.915 -15.211 1.00 88.94 112 GLY A N 1
ATOM 896 C CA . GLY A 1 112 ? 6.820 -3.967 -14.217 1.00 88.94 112 GLY A CA 1
ATOM 897 C C . GLY A 1 112 ? 7.941 -4.943 -14.593 1.00 88.94 112 GLY A C 1
ATOM 898 O O . GLY A 1 112 ? 7.922 -6.100 -14.163 1.00 88.94 112 GLY A O 1
ATOM 899 N N . VAL A 1 113 ? 8.882 -4.513 -15.440 1.00 91.06 113 VAL A N 1
ATOM 900 C CA . VAL A 1 113 ? 10.059 -5.299 -15.858 1.00 91.06 113 VAL A CA 1
ATOM 901 C C . VAL A 1 113 ? 11.188 -5.164 -14.837 1.00 91.06 113 VAL A C 1
ATOM 903 O O . VAL A 1 113 ? 11.926 -6.122 -14.605 1.00 91.06 113 VAL A O 1
ATOM 906 N N . VAL A 1 114 ? 11.291 -3.994 -14.205 1.00 92.19 114 VAL A N 1
ATOM 907 C CA . VAL A 1 114 ? 12.324 -3.652 -13.224 1.00 92.19 114 VAL A CA 1
ATOM 908 C C . VAL A 1 114 ? 11.670 -3.128 -11.947 1.00 92.19 114 VAL A C 1
ATOM 910 O O . VAL A 1 114 ? 10.760 -2.309 -12.019 1.00 92.19 114 VAL A O 1
ATOM 913 N N . ASP A 1 115 ? 12.147 -3.587 -10.793 1.00 90.75 115 ASP A N 1
ATOM 914 C CA . ASP A 1 115 ? 11.843 -2.974 -9.501 1.00 90.75 115 ASP A CA 1
ATOM 915 C C . ASP A 1 115 ? 12.893 -1.912 -9.175 1.00 90.75 115 ASP A C 1
ATOM 917 O O . ASP A 1 115 ? 14.083 -2.094 -9.457 1.00 90.75 115 ASP A O 1
ATOM 921 N N . LEU A 1 116 ? 12.443 -0.833 -8.536 1.00 91.25 116 LEU A N 1
ATOM 922 C CA . LEU A 1 116 ? 13.294 0.216 -7.987 1.00 91.25 116 LEU A CA 1
ATOM 923 C C . LEU A 1 116 ? 13.427 0.030 -6.478 1.00 91.25 116 LEU A C 1
ATOM 925 O O . LEU A 1 116 ? 12.445 -0.234 -5.785 1.00 91.25 116 LEU A O 1
ATOM 929 N N . GLY A 1 117 ? 14.647 0.180 -5.985 1.00 87.69 117 GLY A N 1
ATOM 930 C CA . GLY A 1 117 ? 14.983 0.234 -4.571 1.00 87.69 117 GLY A CA 1
ATOM 931 C C . GLY A 1 117 ? 15.837 1.464 -4.291 1.00 87.69 117 GLY A C 1
ATOM 932 O O . GLY A 1 117 ? 16.427 2.040 -5.205 1.00 87.69 117 GLY A O 1
ATOM 933 N N . GLY A 1 118 ? 15.915 1.859 -3.028 1.00 83.62 118 GLY A N 1
ATOM 934 C CA . GLY A 1 118 ? 16.610 3.072 -2.600 1.00 83.62 118 GLY A CA 1
ATOM 935 C C . GLY A 1 118 ? 15.750 3.889 -1.645 1.00 83.62 118 GLY A C 1
ATOM 936 O O . GLY A 1 118 ? 14.551 3.638 -1.512 1.00 83.62 118 GLY A O 1
ATOM 937 N N . ASP A 1 119 ? 16.378 4.835 -0.958 1.00 71.00 119 ASP A N 1
ATOM 938 C CA . ASP A 1 119 ? 15.689 5.738 -0.043 1.00 71.00 119 ASP A CA 1
ATOM 939 C C . ASP A 1 119 ? 15.022 6.874 -0.843 1.00 71.00 119 ASP A C 1
ATOM 941 O O . ASP A 1 119 ? 15.724 7.573 -1.577 1.00 71.00 119 ASP A O 1
ATOM 945 N N . PRO A 1 120 ? 13.692 7.073 -0.753 1.00 58.72 120 PRO A N 1
ATOM 946 C CA . PRO A 1 120 ? 13.018 8.180 -1.429 1.00 58.72 120 PRO A CA 1
ATOM 947 C C . PRO A 1 120 ? 13.462 9.566 -0.930 1.00 58.72 120 PRO A C 1
ATOM 949 O O . PRO A 1 120 ? 13.230 10.550 -1.633 1.00 58.72 120 PRO A O 1
ATOM 952 N N . GLU A 1 121 ? 14.074 9.663 0.255 1.00 60.53 121 GLU A N 1
ATOM 953 C CA . GLU A 1 121 ? 14.621 10.916 0.789 1.00 60.53 121 GLU A CA 1
ATOM 954 C C . GLU A 1 121 ? 16.005 11.244 0.205 1.00 60.53 121 GLU A C 1
ATOM 956 O O . GLU A 1 121 ? 16.408 12.412 0.169 1.00 60.53 121 GLU A O 1
ATOM 961 N N . ASP A 1 122 ? 16.712 10.245 -0.335 1.00 62.94 122 ASP A N 1
ATOM 962 C CA . ASP A 1 122 ? 17.975 10.456 -1.029 1.00 62.94 122 ASP A CA 1
ATOM 963 C C . ASP A 1 122 ? 17.712 10.894 -2.476 1.00 62.94 122 ASP A C 1
ATOM 965 O O . ASP A 1 122 ? 17.492 10.107 -3.396 1.00 62.94 122 ASP A O 1
ATOM 969 N N . SER A 1 123 ? 17.731 12.211 -2.682 1.00 56.19 123 SER A N 1
ATOM 970 C CA . SER A 1 123 ? 17.546 12.830 -4.003 1.00 56.19 123 SER A CA 1
ATOM 971 C C . SER A 1 123 ? 18.723 12.573 -4.953 1.00 56.19 123 SER A C 1
ATOM 973 O O . SER A 1 123 ? 18.666 12.928 -6.136 1.00 56.19 123 SER A O 1
ATOM 975 N N . SER A 1 124 ? 19.821 12.001 -4.452 1.00 61.84 124 SER A N 1
ATOM 976 C CA . SER A 1 124 ? 20.979 11.668 -5.263 1.00 61.84 124 SER A CA 1
ATOM 977 C C . SER A 1 124 ? 20.747 10.339 -5.990 1.00 61.84 124 SER A C 1
ATOM 979 O O . SER A 1 124 ? 20.337 9.336 -5.412 1.00 61.84 124 SER A O 1
ATOM 981 N N . ALA A 1 125 ? 21.048 10.292 -7.293 1.00 60.03 125 ALA A N 1
ATOM 982 C CA . ALA A 1 125 ? 20.917 9.060 -8.080 1.00 60.03 125 ALA A CA 1
ATOM 983 C C . ALA A 1 125 ? 21.770 7.896 -7.527 1.00 60.03 125 ALA A C 1
ATOM 985 O O . ALA A 1 125 ? 21.599 6.759 -7.962 1.00 60.03 125 ALA A O 1
ATOM 986 N N . THR A 1 126 ? 22.698 8.183 -6.606 1.00 65.75 126 THR A N 1
ATOM 987 C CA . THR A 1 126 ? 23.606 7.267 -5.896 1.00 65.75 126 THR A CA 1
ATOM 988 C C . THR A 1 126 ? 22.929 6.283 -4.953 1.00 65.75 126 THR A C 1
ATOM 990 O O . THR A 1 126 ? 23.488 5.212 -4.735 1.00 65.75 126 THR A O 1
ATOM 993 N N . GLY A 1 127 ? 21.719 6.576 -4.470 1.00 79.31 127 GLY A N 1
ATOM 994 C CA . GLY A 1 127 ? 20.944 5.639 -3.649 1.00 79.31 127 GLY A CA 1
ATOM 995 C C . GLY A 1 127 ? 20.084 4.648 -4.445 1.00 79.31 127 GLY A C 1
ATOM 996 O O . GLY A 1 127 ? 19.541 3.704 -3.868 1.00 79.31 127 GLY A O 1
ATOM 997 N N . ILE A 1 128 ? 19.933 4.843 -5.761 1.00 90.12 128 ILE A N 1
ATOM 998 C CA . ILE A 1 128 ? 18.970 4.085 -6.567 1.00 90.12 128 ILE A CA 1
ATOM 999 C C . ILE A 1 128 ? 19.553 2.730 -6.964 1.00 90.12 128 ILE A C 1
ATOM 1001 O O . ILE A 1 128 ? 20.618 2.630 -7.577 1.00 90.12 128 ILE A O 1
ATOM 1005 N N . THR A 1 129 ? 18.798 1.676 -6.678 1.00 91.81 129 THR A N 1
ATOM 1006 C CA . THR A 1 129 ? 19.095 0.301 -7.075 1.00 91.81 129 THR A CA 1
ATOM 1007 C C . THR A 1 129 ? 17.973 -0.264 -7.936 1.00 91.81 129 THR A C 1
ATOM 1009 O O . THR A 1 129 ? 16.807 0.109 -7.821 1.00 91.81 129 THR A O 1
ATOM 1012 N N . LEU A 1 130 ? 18.342 -1.164 -8.838 1.00 92.00 130 LEU A N 1
ATOM 1013 C CA . LEU A 1 130 ? 17.489 -1.732 -9.873 1.00 92.00 130 LEU A CA 1
ATOM 1014 C C . LEU A 1 130 ? 17.534 -3.247 -9.773 1.00 92.00 130 LEU A C 1
ATOM 1016 O O . LEU A 1 130 ? 18.595 -3.820 -9.536 1.00 92.00 130 LEU A O 1
ATOM 1020 N N . ARG A 1 131 ? 16.407 -3.915 -9.993 1.00 91.50 131 ARG A N 1
ATOM 1021 C CA . ARG A 1 131 ? 16.366 -5.378 -10.060 1.00 91.50 131 ARG A CA 1
ATOM 1022 C C . ARG A 1 131 ? 15.418 -5.838 -11.151 1.00 91.50 131 ARG A C 1
ATOM 1024 O O . ARG A 1 131 ? 14.256 -5.447 -11.162 1.00 91.50 131 ARG A O 1
ATOM 1031 N N . LEU A 1 132 ? 15.869 -6.748 -12.015 1.00 91.31 132 LEU A N 1
ATOM 1032 C CA . LEU A 1 132 ? 14.971 -7.432 -12.949 1.00 91.31 132 LEU A CA 1
ATOM 1033 C C . LEU A 1 132 ? 13.933 -8.264 -12.186 1.00 91.31 132 LEU A C 1
ATOM 1035 O O . LEU A 1 132 ? 14.283 -9.160 -11.409 1.00 91.31 132 LEU A O 1
ATOM 1039 N N . THR A 1 133 ? 12.652 -8.010 -12.445 1.00 88.88 133 THR A N 1
ATOM 1040 C CA . THR A 1 133 ? 11.555 -8.767 -11.830 1.00 88.88 133 THR A CA 1
ATOM 1041 C C . THR A 1 133 ? 11.472 -10.176 -12.430 1.00 88.88 133 THR A C 1
ATOM 1043 O O . THR A 1 133 ? 11.931 -10.400 -13.554 1.00 88.88 133 THR A O 1
ATOM 1046 N N . PRO A 1 134 ? 10.856 -11.159 -11.743 1.00 86.69 134 PRO A N 1
ATOM 1047 C CA . PRO A 1 134 ? 10.576 -12.467 -12.345 1.00 86.69 134 PRO A CA 1
ATOM 1048 C C . PRO A 1 134 ? 9.793 -12.359 -13.661 1.00 86.69 134 PRO A C 1
ATOM 1050 O O . PRO A 1 134 ? 10.095 -13.054 -14.629 1.00 86.69 134 PRO A O 1
ATOM 1053 N N . ARG A 1 135 ? 8.838 -11.421 -13.717 1.00 86.31 135 ARG A N 1
ATOM 1054 C CA . ARG A 1 135 ? 8.088 -11.086 -14.931 1.00 86.31 135 ARG A CA 1
ATOM 1055 C C . ARG A 1 135 ? 9.003 -10.532 -16.020 1.00 86.31 135 ARG A C 1
ATOM 1057 O O . ARG A 1 135 ? 8.905 -10.974 -17.159 1.00 86.31 135 ARG A O 1
ATOM 1064 N N . GLY A 1 136 ? 9.866 -9.578 -15.680 1.00 89.94 136 GLY A N 1
ATOM 1065 C CA . GLY A 1 136 ? 10.817 -8.976 -16.606 1.00 89.94 136 GLY A CA 1
ATOM 1066 C C . GLY A 1 136 ? 11.737 -10.019 -17.227 1.00 89.94 136 GLY A C 1
ATOM 1067 O O . GLY A 1 136 ? 11.854 -10.075 -18.445 1.00 89.94 136 GLY A O 1
ATOM 1068 N N . ARG A 1 137 ? 12.286 -10.925 -16.412 1.00 89.69 137 ARG A N 1
ATOM 1069 C CA . ARG A 1 137 ? 13.117 -12.038 -16.897 1.00 89.69 137 ARG A CA 1
ATOM 1070 C C . ARG A 1 137 ? 12.373 -12.946 -17.875 1.00 89.69 137 ARG A C 1
ATOM 1072 O O . ARG A 1 137 ? 12.916 -13.256 -18.928 1.00 89.69 137 ARG A O 1
ATOM 1079 N N . ALA A 1 138 ? 11.129 -13.325 -17.573 1.00 88.88 138 ALA A N 1
ATOM 1080 C CA . ALA A 1 138 ? 10.323 -14.136 -18.487 1.00 88.88 138 ALA A CA 1
ATOM 1081 C C . ALA A 1 138 ? 10.096 -13.423 -19.834 1.00 88.88 138 ALA A C 1
ATOM 1083 O O . ALA A 1 138 ? 10.328 -14.012 -20.888 1.00 88.88 138 ALA A O 1
ATOM 1084 N N . LEU A 1 139 ? 9.736 -12.133 -19.801 1.00 89.88 139 LEU A N 1
ATOM 1085 C CA . LEU A 1 139 ? 9.538 -11.321 -21.008 1.00 89.88 139 LEU A CA 1
ATOM 1086 C C . LEU A 1 139 ? 10.815 -11.198 -21.850 1.00 89.88 139 LEU A C 1
ATOM 1088 O O . LEU A 1 139 ? 10.743 -11.272 -23.076 1.00 89.88 139 LEU A O 1
ATOM 1092 N N . LEU A 1 140 ? 11.970 -11.020 -21.205 1.00 89.56 140 LEU A N 1
ATOM 1093 C CA . LEU A 1 140 ? 13.270 -10.949 -21.875 1.00 89.56 140 LEU A CA 1
ATOM 1094 C C . LEU A 1 140 ? 13.682 -12.292 -22.487 1.00 89.56 140 LEU A C 1
ATOM 1096 O O . LEU A 1 140 ? 14.203 -12.314 -23.598 1.00 89.56 140 LEU A O 1
ATOM 1100 N N . ALA A 1 141 ? 13.365 -13.403 -21.818 1.00 88.44 141 ALA A N 1
ATOM 1101 C CA . ALA A 1 141 ? 13.568 -14.756 -22.331 1.00 88.44 141 ALA A CA 1
ATOM 1102 C C . ALA A 1 141 ? 12.566 -15.158 -23.436 1.00 88.44 141 ALA A C 1
ATOM 1104 O O . ALA A 1 141 ? 12.669 -16.252 -23.987 1.00 88.44 141 ALA A O 1
ATOM 1105 N N . GLY A 1 142 ? 11.580 -14.310 -23.756 1.00 85.31 142 GLY A N 1
ATOM 1106 C CA . GLY A 1 142 ? 10.527 -14.622 -24.728 1.00 85.31 142 GLY A CA 1
ATOM 1107 C C . GLY A 1 142 ? 9.513 -15.661 -24.234 1.00 85.31 142 GLY A C 1
ATOM 1108 O O . GLY A 1 142 ? 8.785 -16.241 -25.037 1.00 85.31 142 GLY A O 1
ATOM 1109 N N . VAL A 1 143 ? 9.457 -15.896 -22.922 1.00 85.81 143 VAL A N 1
ATOM 1110 C CA . VAL A 1 143 ? 8.547 -16.846 -22.276 1.00 85.81 143 VAL A CA 1
ATOM 1111 C C . VAL A 1 143 ? 7.366 -16.085 -21.672 1.00 85.81 143 VAL A C 1
ATOM 1113 O O . VAL A 1 143 ? 7.522 -14.986 -21.132 1.00 85.81 143 VAL A O 1
ATOM 1116 N N . GLU A 1 144 ? 6.160 -16.654 -21.741 1.00 81.12 144 GLU A N 1
ATOM 1117 C CA . GLU A 1 144 ? 5.016 -16.058 -21.048 1.00 81.12 144 GLU A CA 1
ATOM 1118 C C . GLU A 1 144 ? 5.256 -16.052 -19.525 1.00 81.12 144 GLU A C 1
ATOM 1120 O O . GLU A 1 144 ? 5.596 -17.091 -18.954 1.00 81.12 144 GLU A O 1
ATOM 1125 N N . PRO A 1 145 ? 5.076 -14.908 -18.835 1.00 80.88 145 PRO A N 1
ATOM 1126 C CA . PRO A 1 145 ? 5.253 -14.850 -17.391 1.00 80.88 145 PRO A CA 1
ATOM 1127 C C . PRO A 1 145 ? 4.277 -15.791 -16.676 1.00 80.88 145 PRO A C 1
ATOM 1129 O O . PRO A 1 145 ? 3.065 -15.569 -16.702 1.00 80.88 145 PRO A O 1
ATOM 1132 N N . SER A 1 146 ? 4.801 -16.808 -15.993 1.00 75.62 146 SER A N 1
ATOM 1133 C CA . SER A 1 146 ? 4.004 -17.658 -15.110 1.00 75.62 146 SER A CA 1
ATOM 1134 C C . SER A 1 146 ? 3.761 -16.953 -13.780 1.00 75.62 146 SER A C 1
ATOM 1136 O O . SER A 1 146 ? 4.671 -16.336 -13.222 1.00 75.62 146 SER A O 1
ATOM 1138 N N . PHE A 1 147 ? 2.559 -17.085 -13.236 1.00 74.31 147 PHE A N 1
ATOM 1139 C CA . PHE A 1 147 ? 2.223 -16.614 -11.898 1.00 74.31 147 PHE A CA 1
ATOM 1140 C C . PHE A 1 147 ? 1.598 -17.751 -11.103 1.00 74.31 147 PHE A C 1
ATOM 1142 O O . PHE A 1 147 ? 0.857 -18.567 -11.652 1.00 74.31 147 PHE A O 1
ATOM 1149 N N . ASP A 1 148 ? 1.906 -17.792 -9.809 1.00 77.06 148 ASP A N 1
ATOM 1150 C CA . ASP A 1 148 ? 1.218 -18.693 -8.898 1.00 77.06 148 ASP A CA 1
ATOM 1151 C C . ASP A 1 148 ? -0.257 -18.276 -8.806 1.00 77.06 148 ASP A C 1
ATOM 1153 O O . ASP A 1 148 ? -0.587 -17.095 -8.656 1.00 77.06 148 ASP A O 1
ATOM 1157 N N . THR A 1 149 ? -1.142 -19.255 -8.962 1.00 80.69 149 THR A N 1
ATOM 1158 C CA . THR A 1 149 ? -2.597 -19.075 -8.878 1.00 80.69 149 THR A CA 1
ATOM 1159 C C . THR A 1 149 ? -3.140 -19.459 -7.509 1.00 80.69 149 THR A C 1
ATOM 1161 O O . THR A 1 149 ? -4.338 -19.292 -7.268 1.00 80.69 149 THR A O 1
ATOM 1164 N N . ALA A 1 150 ? -2.277 -19.937 -6.605 1.00 86.62 150 ALA A N 1
ATOM 1165 C CA . ALA A 1 150 ? -2.644 -20.203 -5.230 1.00 86.62 150 ALA A CA 1
ATOM 1166 C C . ALA A 1 150 ? -3.266 -18.948 -4.589 1.00 86.62 150 ALA A C 1
ATOM 1168 O O . ALA A 1 150 ? -2.773 -17.837 -4.798 1.00 86.62 150 ALA A O 1
ATOM 1169 N N . PRO A 1 151 ? -4.360 -19.098 -3.823 1.00 90.69 151 PRO A N 1
ATOM 1170 C CA . PRO A 1 151 ? -4.978 -17.980 -3.127 1.00 90.69 151 PRO A CA 1
ATOM 1171 C C . PRO A 1 151 ? -4.085 -17.484 -1.985 1.00 90.69 151 PRO A C 1
ATOM 1173 O O . PRO A 1 151 ? -3.230 -18.214 -1.473 1.00 90.69 151 PRO A O 1
ATOM 1176 N N . SER A 1 152 ? -4.318 -16.242 -1.558 1.00 94.44 152 SER A N 1
ATOM 1177 C CA . SER A 1 152 ? -3.653 -15.688 -0.379 1.00 94.44 152 SER A CA 1
ATOM 1178 C C . SER A 1 152 ? -3.976 -16.550 0.840 1.00 94.44 152 SER A C 1
ATOM 1180 O O . SER A 1 152 ? -5.086 -17.074 0.970 1.00 94.44 152 SER A O 1
ATOM 1182 N N . LYS A 1 153 ? -3.018 -16.689 1.753 1.00 95.12 153 LYS A N 1
ATOM 1183 C CA . LYS A 1 153 ? -3.176 -17.545 2.931 1.00 95.12 153 LYS A CA 1
ATOM 1184 C C . LYS A 1 153 ? -2.420 -17.004 4.126 1.00 95.12 153 LYS A C 1
ATOM 1186 O O . LYS A 1 153 ? -1.414 -16.316 3.980 1.00 95.12 153 LYS A O 1
ATOM 1191 N N . PHE A 1 154 ? -2.876 -17.386 5.308 1.00 95.00 154 PHE A N 1
ATOM 1192 C CA . PHE A 1 154 ? -2.155 -17.121 6.540 1.00 95.00 154 PHE A CA 1
ATOM 1193 C C . PHE A 1 154 ? -1.078 -18.180 6.788 1.00 95.00 154 PHE A C 1
ATOM 1195 O O . PHE A 1 154 ? -1.323 -19.380 6.670 1.00 95.00 154 PHE A O 1
ATOM 1202 N N . LEU A 1 155 ? 0.106 -17.710 7.153 1.00 92.44 155 LEU A N 1
ATOM 1203 C CA . LEU A 1 155 ? 1.209 -18.455 7.735 1.00 92.44 155 LEU A CA 1
ATOM 1204 C C . LEU A 1 155 ? 1.206 -18.154 9.237 1.00 92.44 155 LEU A C 1
ATOM 1206 O O . LEU A 1 155 ? 1.031 -17.002 9.648 1.00 92.44 155 LEU A O 1
ATOM 1210 N N . ASP A 1 156 ? 1.315 -19.198 10.055 1.00 85.94 156 ASP A N 1
ATOM 1211 C CA . ASP A 1 156 ? 1.407 -19.114 11.520 1.00 85.94 156 ASP A CA 1
ATOM 1212 C C . ASP A 1 156 ? 0.296 -18.277 12.200 1.00 85.94 156 ASP A C 1
ATOM 1214 O O . ASP A 1 156 ? 0.446 -17.785 13.318 1.00 85.94 156 ASP A O 1
ATOM 1218 N N . GLY A 1 157 ? -0.843 -18.091 11.521 1.00 86.12 157 GLY A N 1
ATOM 1219 C CA . GLY A 1 157 ? -2.036 -17.401 12.024 1.00 86.12 157 GLY A CA 1
ATOM 1220 C C . GLY A 1 157 ? -1.975 -15.869 12.085 1.00 86.12 157 GLY A C 1
ATOM 1221 O O . GLY A 1 157 ? -2.988 -15.263 12.424 1.00 86.12 157 GLY A O 1
ATOM 1222 N N . HIS A 1 158 ? -0.846 -15.238 11.750 1.00 91.12 158 HIS A N 1
ATOM 1223 C CA . HIS A 1 158 ? -0.668 -13.777 11.838 1.00 91.12 158 HIS A CA 1
ATOM 1224 C C . HIS A 1 158 ? 0.121 -13.168 10.670 1.00 91.12 158 HIS A C 1
ATOM 1226 O O . HIS A 1 158 ? 0.125 -11.949 10.512 1.00 91.12 158 HIS A O 1
ATOM 1232 N N . VAL A 1 159 ? 0.754 -13.983 9.822 1.00 95.31 159 VAL A N 1
ATOM 1233 C CA . VAL A 1 159 ? 1.429 -13.515 8.606 1.00 95.31 159 VAL A CA 1
ATOM 1234 C C . VAL A 1 159 ? 0.556 -13.848 7.404 1.00 95.31 159 VAL A C 1
ATOM 1236 O O . VAL A 1 159 ? 0.366 -15.008 7.065 1.00 95.31 159 VAL A O 1
ATOM 1239 N N . LEU A 1 160 ? 0.000 -12.845 6.745 1.00 95.69 160 LEU A N 1
ATOM 1240 C CA . LEU A 1 160 ? -0.779 -12.993 5.526 1.00 95.69 160 LEU A CA 1
ATOM 1241 C C . LEU A 1 160 ? 0.148 -12.96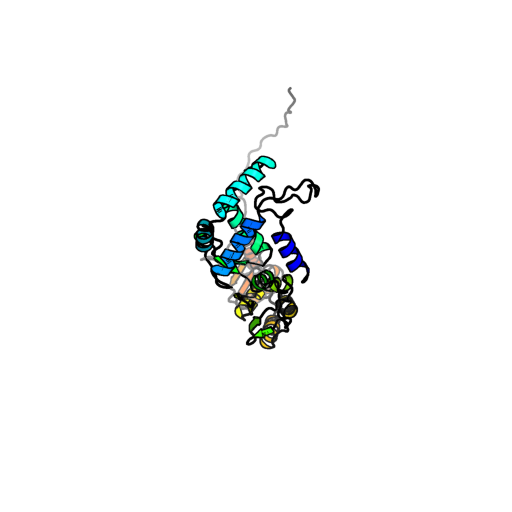6 4.308 1.00 95.69 160 LEU A C 1
ATOM 1243 O O . LEU A 1 160 ? 0.641 -11.907 3.922 1.00 95.69 160 LEU A O 1
ATOM 1247 N N . ARG A 1 161 ? 0.328 -14.119 3.661 1.00 95.44 161 ARG A N 1
ATOM 1248 C CA . ARG A 1 161 ? 0.950 -14.191 2.338 1.00 95.44 161 ARG A CA 1
ATOM 1249 C C . ARG A 1 161 ? -0.066 -13.808 1.276 1.00 95.44 161 ARG A C 1
ATOM 1251 O O . ARG A 1 161 ? -1.068 -14.503 1.087 1.00 95.44 161 ARG A O 1
ATOM 1258 N N . VAL A 1 162 ? 0.209 -12.715 0.579 1.00 94.56 162 VAL A N 1
ATOM 1259 C CA . VAL A 1 162 ? -0.647 -12.167 -0.470 1.00 94.56 162 VAL A CA 1
ATOM 1260 C C . VAL A 1 162 ? -0.355 -12.864 -1.794 1.00 94.56 162 VAL A C 1
ATOM 1262 O O . VAL A 1 162 ? 0.785 -12.902 -2.255 1.00 94.56 162 VAL A O 1
ATOM 1265 N N . ALA A 1 163 ? -1.396 -13.399 -2.426 1.00 91.69 163 ALA A N 1
ATOM 1266 C CA . ALA A 1 163 ? -1.280 -14.020 -3.736 1.00 91.69 163 ALA A CA 1
ATOM 1267 C C . ALA A 1 163 ? -1.140 -12.986 -4.866 1.00 91.69 163 ALA A C 1
ATOM 1269 O O . ALA A 1 163 ? -1.748 -11.913 -4.796 1.00 91.69 163 ALA A O 1
ATOM 1270 N N . PRO A 1 164 ? -0.469 -13.335 -5.981 1.00 84.69 164 PRO A N 1
ATOM 1271 C CA . PRO A 1 164 ? -0.377 -12.470 -7.162 1.00 84.69 164 PRO A CA 1
ATOM 1272 C C . PRO A 1 164 ? -1.730 -12.113 -7.799 1.00 84.69 164 PRO A C 1
ATOM 1274 O O . PRO A 1 164 ? -1.826 -11.143 -8.549 1.00 84.69 164 PRO A O 1
ATOM 1277 N N . SER A 1 165 ? -2.773 -12.905 -7.533 1.00 85.06 165 SER A N 1
ATOM 1278 C CA . SER A 1 165 ? -4.138 -12.689 -8.025 1.00 85.06 165 SER A CA 1
ATOM 1279 C C . SER A 1 165 ? -4.974 -11.756 -7.137 1.00 85.06 165 SER A C 1
ATOM 1281 O O . SER A 1 165 ? -6.077 -11.365 -7.532 1.00 85.06 165 SER A O 1
ATOM 1283 N N . ALA A 1 166 ? -4.476 -11.382 -5.952 1.00 90.56 166 ALA A N 1
ATOM 1284 C CA . ALA A 1 166 ? -5.188 -10.505 -5.034 1.00 90.56 166 ALA A CA 1
ATOM 1285 C C . ALA A 1 166 ? -5.370 -9.101 -5.633 1.00 90.56 166 ALA A C 1
ATOM 1287 O O . ALA A 1 166 ? -4.475 -8.524 -6.254 1.00 90.56 166 ALA A O 1
ATOM 1288 N N . ARG A 1 167 ? -6.559 -8.520 -5.440 1.00 91.06 167 ARG A N 1
ATOM 1289 C CA . ARG A 1 167 ? -6.852 -7.169 -5.930 1.00 91.06 167 ARG A CA 1
ATOM 1290 C C . ARG A 1 167 ? -6.072 -6.145 -5.112 1.00 91.06 167 ARG A C 1
ATOM 1292 O O . ARG A 1 167 ? -6.210 -6.107 -3.893 1.00 91.06 167 ARG A O 1
ATOM 1299 N N . VAL A 1 168 ? -5.355 -5.247 -5.792 1.00 90.94 168 VAL A N 1
ATOM 1300 C CA . VAL A 1 168 ? -4.575 -4.163 -5.160 1.00 90.94 168 VAL A CA 1
ATOM 1301 C C . VAL A 1 168 ? -5.419 -3.353 -4.174 1.00 90.94 168 VAL A C 1
ATOM 1303 O O . VAL A 1 168 ? -4.970 -3.078 -3.070 1.00 90.94 168 VAL A O 1
ATOM 1306 N N . ALA A 1 169 ? -6.674 -3.053 -4.520 1.00 92.94 169 ALA A N 1
ATOM 1307 C CA . ALA A 1 169 ? -7.588 -2.339 -3.630 1.00 92.94 169 ALA A CA 1
ATOM 1308 C C . ALA A 1 169 ? -7.833 -3.068 -2.294 1.00 92.94 169 ALA A C 1
ATOM 1310 O O . ALA A 1 169 ? -7.911 -2.421 -1.255 1.00 92.94 169 ALA A O 1
ATOM 1311 N N . HIS A 1 170 ? -7.925 -4.403 -2.303 1.00 95.06 170 HIS A N 1
ATOM 1312 C CA . HIS A 1 170 ? -8.119 -5.177 -1.075 1.00 95.06 170 HIS A CA 1
ATOM 1313 C C . HIS A 1 170 ? -6.845 -5.177 -0.221 1.00 95.06 170 HIS A C 1
ATOM 1315 O O . HIS A 1 170 ? -6.934 -5.017 0.989 1.00 95.06 170 HIS A O 1
ATOM 1321 N N . ILE A 1 171 ? -5.669 -5.270 -0.854 1.00 94.69 171 ILE A N 1
ATOM 1322 C CA . ILE A 1 171 ? -4.366 -5.200 -0.173 1.00 94.69 171 ILE A CA 1
ATOM 1323 C C . ILE A 1 171 ? -4.184 -3.827 0.489 1.00 94.69 171 ILE A C 1
ATOM 1325 O O . ILE A 1 171 ? -3.902 -3.748 1.680 1.00 94.69 171 ILE A O 1
ATOM 1329 N N . LEU A 1 172 ? -4.409 -2.739 -0.257 1.00 94.56 172 LEU A N 1
ATOM 1330 C CA . LEU A 1 172 ? -4.319 -1.372 0.268 1.00 94.56 172 LEU A CA 1
ATOM 1331 C C . LEU A 1 172 ? -5.343 -1.110 1.379 1.00 94.56 172 LEU A C 1
ATOM 1333 O O . LEU A 1 172 ? -5.071 -0.348 2.303 1.00 94.56 172 LEU A O 1
ATOM 1337 N N . GLY A 1 173 ? -6.496 -1.781 1.335 1.00 94.56 173 GLY A N 1
ATOM 1338 C CA . GLY A 1 173 ? -7.492 -1.734 2.403 1.00 94.56 173 GLY A CA 1
ATOM 1339 C C . GLY A 1 173 ? -6.967 -2.204 3.766 1.00 94.56 173 GLY A C 1
ATOM 1340 O O . GLY A 1 173 ? -7.495 -1.760 4.789 1.00 94.56 173 GLY A O 1
ATOM 1341 N N . LEU A 1 174 ? -5.927 -3.047 3.791 1.00 96.00 174 LEU A N 1
ATOM 1342 C CA . LEU A 1 174 ? -5.291 -3.554 5.013 1.00 96.00 174 LEU A CA 1
ATOM 1343 C C . LEU A 1 174 ? -4.271 -2.584 5.621 1.00 96.00 174 LEU A C 1
ATOM 1345 O O . LEU A 1 174 ? -3.921 -2.741 6.787 1.00 96.00 174 LEU A O 1
ATOM 1349 N N . ALA A 1 175 ? -3.819 -1.569 4.877 1.00 94.25 175 ALA A N 1
ATOM 1350 C CA . ALA A 1 175 ? -2.763 -0.649 5.308 1.00 94.25 175 ALA A CA 1
ATOM 1351 C C . ALA A 1 175 ? -2.960 -0.023 6.709 1.00 94.25 175 ALA A C 1
ATOM 1353 O O . ALA A 1 175 ? -1.968 0.121 7.418 1.00 94.25 175 ALA A O 1
ATOM 1354 N N . PRO A 1 176 ? -4.185 0.308 7.176 1.00 93.50 176 PRO A N 1
ATOM 1355 C CA . PRO A 1 176 ? -4.361 0.889 8.510 1.00 93.50 176 PRO A CA 1
ATOM 1356 C C . PRO A 1 176 ? -4.018 -0.048 9.679 1.00 93.50 176 PRO A C 1
ATOM 1358 O O . PRO A 1 176 ? -3.868 0.426 10.802 1.00 93.50 176 PRO A O 1
ATOM 1361 N N . PHE A 1 177 ? -3.944 -1.364 9.451 1.00 94.12 177 PHE A N 1
ATOM 1362 C CA . PHE A 1 177 ? -3.767 -2.363 10.515 1.00 94.12 177 PHE A CA 1
ATOM 1363 C C . PHE A 1 177 ? -2.858 -3.543 10.145 1.00 94.12 177 PHE A C 1
ATOM 1365 O O . PHE A 1 177 ? -2.735 -4.481 10.934 1.00 94.12 177 PHE A O 1
ATOM 1372 N N . ALA A 1 178 ? -2.208 -3.506 8.984 1.00 95.56 178 ALA A N 1
ATOM 1373 C CA . ALA A 1 178 ? -1.204 -4.475 8.566 1.00 95.56 178 ALA A CA 1
ATOM 1374 C C . ALA A 1 178 ? 0.178 -3.823 8.522 1.00 95.56 178 ALA A C 1
ATOM 1376 O O . ALA A 1 178 ? 0.341 -2.716 8.012 1.00 95.56 178 ALA A O 1
ATOM 1377 N N . GLU A 1 179 ? 1.176 -4.531 9.030 1.00 94.31 179 GLU A N 1
ATOM 1378 C CA . GLU A 1 179 ? 2.577 -4.133 8.957 1.00 94.31 179 GLU A CA 1
ATOM 1379 C C . GLU A 1 179 ? 3.244 -4.843 7.772 1.00 94.31 179 GLU A C 1
ATOM 1381 O O . GLU A 1 179 ? 2.902 -5.980 7.434 1.00 94.31 179 GLU A O 1
ATOM 1386 N N . LEU A 1 180 ? 4.182 -4.174 7.101 1.00 93.25 180 LEU A N 1
ATOM 1387 C CA . LEU A 1 180 ? 4.932 -4.797 6.015 1.00 93.25 180 LEU A CA 1
ATOM 1388 C C . LEU A 1 180 ? 5.942 -5.780 6.614 1.00 93.25 180 LEU A C 1
ATOM 1390 O O . LEU A 1 180 ? 6.817 -5.379 7.376 1.00 93.25 180 LEU A O 1
ATOM 1394 N N . GLY A 1 181 ? 5.815 -7.061 6.272 1.00 91.25 181 GLY A N 1
ATOM 1395 C CA . GLY A 1 181 ? 6.792 -8.080 6.629 1.00 91.25 181 GLY A CA 1
ATOM 1396 C C . GLY A 1 181 ? 7.856 -8.188 5.545 1.00 91.25 181 GLY A C 1
ATOM 1397 O O . GLY A 1 181 ? 8.770 -7.374 5.442 1.00 91.25 181 GLY A O 1
ATOM 1398 N N . ARG A 1 182 ? 7.728 -9.214 4.703 1.00 88.38 182 ARG A N 1
ATOM 1399 C CA . ARG A 1 182 ? 8.645 -9.461 3.589 1.00 88.38 182 ARG A CA 1
ATOM 1400 C C . ARG A 1 182 ? 8.060 -8.907 2.294 1.00 88.38 182 ARG A C 1
ATOM 1402 O O . ARG A 1 182 ? 6.944 -9.254 1.928 1.00 88.38 182 ARG A O 1
ATOM 1409 N N . ALA A 1 183 ? 8.847 -8.119 1.566 1.00 83.56 183 ALA A N 1
ATOM 1410 C CA . ALA A 1 183 ? 8.537 -7.692 0.204 1.00 83.56 183 ALA A CA 1
ATOM 1411 C C . ALA A 1 183 ? 9.663 -8.145 -0.734 1.00 83.56 183 ALA A C 1
ATOM 1413 O O . ALA A 1 183 ? 10.771 -7.611 -0.712 1.00 83.56 183 ALA A O 1
ATOM 1414 N N . GLY A 1 184 ? 9.411 -9.191 -1.521 1.00 76.19 184 GLY A N 1
ATOM 1415 C CA . GLY A 1 184 ? 10.411 -9.764 -2.419 1.00 76.19 184 GLY A CA 1
ATOM 1416 C C . GLY A 1 184 ? 9.772 -10.462 -3.609 1.00 76.19 184 GLY A C 1
ATOM 1417 O O . GLY A 1 184 ? 9.182 -9.813 -4.463 1.00 76.19 184 GLY A O 1
ATOM 1418 N N . THR A 1 185 ? 9.941 -11.780 -3.690 1.00 73.94 185 THR A N 1
ATOM 1419 C CA . THR A 1 185 ? 9.161 -12.630 -4.605 1.00 73.94 185 THR A CA 1
ATOM 1420 C C . THR A 1 185 ? 7.716 -12.759 -4.144 1.00 73.94 185 THR A C 1
ATOM 1422 O O . THR A 1 185 ? 6.809 -12.765 -4.967 1.00 73.94 185 THR A O 1
ATOM 1425 N N . ASP A 1 186 ? 7.535 -12.813 -2.827 1.00 85.38 186 ASP A N 1
ATOM 1426 C CA . ASP A 1 186 ? 6.252 -12.848 -2.146 1.00 85.38 186 ASP A CA 1
ATOM 1427 C C . ASP A 1 186 ? 6.056 -11.543 -1.369 1.00 85.38 186 ASP A C 1
ATOM 1429 O O . ASP A 1 186 ? 7.032 -10.897 -0.958 1.00 85.38 186 ASP A O 1
ATOM 1433 N N . LEU A 1 187 ? 4.792 -11.174 -1.173 1.00 90.69 187 LEU A N 1
ATOM 1434 C CA . LEU A 1 187 ? 4.384 -10.093 -0.288 1.00 90.69 187 LEU A CA 1
ATOM 1435 C C . LEU A 1 187 ? 3.749 -10.706 0.961 1.00 90.69 187 LEU A C 1
ATOM 1437 O O . LEU A 1 187 ? 2.651 -11.260 0.897 1.00 90.69 187 LEU A O 1
ATOM 1441 N N . ASP A 1 188 ? 4.443 -10.581 2.085 1.00 95.19 188 ASP A N 1
ATOM 1442 C CA . ASP A 1 188 ? 3.969 -11.016 3.391 1.00 95.19 188 ASP A CA 1
ATOM 1443 C C . ASP A 1 188 ? 3.587 -9.778 4.218 1.00 95.19 188 ASP A C 1
ATOM 1445 O O . ASP A 1 188 ? 4.408 -8.889 4.464 1.00 95.19 188 ASP A O 1
ATOM 1449 N N . LEU A 1 189 ? 2.329 -9.726 4.649 1.00 96.19 189 LEU A N 1
ATOM 1450 C CA . LEU A 1 189 ? 1.795 -8.712 5.554 1.00 96.19 189 LEU A CA 1
ATOM 1451 C C . LEU A 1 189 ? 1.662 -9.303 6.955 1.00 96.19 189 LEU A C 1
ATOM 1453 O O . LEU A 1 189 ? 1.187 -10.424 7.110 1.00 96.19 189 LEU A O 1
ATOM 1457 N N . VAL A 1 190 ? 2.039 -8.559 7.985 1.00 95.81 190 VAL A N 1
ATOM 1458 C CA . VAL A 1 190 ? 1.959 -9.006 9.376 1.00 95.81 190 VAL A CA 1
ATOM 1459 C C . VAL A 1 190 ? 0.765 -8.336 10.049 1.00 95.81 190 VAL A C 1
ATOM 1461 O O . VAL A 1 190 ? 0.668 -7.114 10.120 1.00 95.81 190 VAL A O 1
ATOM 1464 N N . LEU A 1 191 ? -0.165 -9.151 10.536 1.00 94.75 191 LEU A N 1
ATOM 1465 C CA . LEU A 1 191 ? -1.372 -8.738 11.243 1.00 94.75 191 LEU A CA 1
ATOM 1466 C C . LEU A 1 191 ? -1.199 -9.085 12.723 1.00 94.75 191 LEU A C 1
ATOM 1468 O O . LEU A 1 191 ? -1.579 -10.165 13.177 1.00 94.75 191 LEU A O 1
ATOM 1472 N N . THR A 1 192 ? -0.564 -8.182 13.470 1.00 91.88 192 THR A N 1
ATOM 1473 C CA . THR A 1 192 ? -0.313 -8.373 14.900 1.00 91.88 192 THR A CA 1
ATOM 1474 C C . THR A 1 192 ? -1.534 -7.976 15.729 1.00 91.88 192 THR A C 1
ATOM 1476 O O . THR A 1 192 ? -2.385 -7.186 15.321 1.00 91.88 192 THR A O 1
ATOM 1479 N N . VAL A 1 193 ? -1.620 -8.501 16.952 1.00 89.75 193 VAL A N 1
ATOM 1480 C CA . VAL A 1 193 ? -2.680 -8.104 17.896 1.00 89.75 193 VAL A CA 1
ATOM 1481 C C . VAL A 1 193 ? -2.608 -6.603 18.193 1.00 89.75 193 VAL A C 1
ATOM 1483 O O . VAL A 1 193 ? -3.635 -5.933 18.284 1.00 89.75 193 VAL A O 1
ATOM 1486 N N . SER A 1 194 ? -1.394 -6.060 18.301 1.00 90.56 194 SER A N 1
ATOM 1487 C CA . SER A 1 194 ? -1.156 -4.641 18.556 1.00 90.56 194 SER A CA 1
ATOM 1488 C C . SER A 1 194 ? -1.544 -3.754 17.372 1.00 90.56 194 SER A C 1
ATOM 1490 O O . SER A 1 194 ? -2.118 -2.690 17.604 1.00 90.56 194 SER A O 1
ATOM 1492 N N . SER A 1 195 ? -1.285 -4.164 16.123 1.00 92.56 195 SER A N 1
ATOM 1493 C CA . SER A 1 195 ? -1.680 -3.387 14.939 1.00 92.56 195 SER A CA 1
ATOM 1494 C C . SER A 1 195 ? -3.202 -3.325 14.790 1.00 92.56 195 SER A C 1
ATOM 1496 O O . SER A 1 195 ? -3.755 -2.252 14.542 1.00 92.56 195 SER A O 1
ATOM 1498 N N . ILE A 1 196 ? -3.892 -4.442 15.041 1.00 91.88 196 ILE A N 1
ATOM 1499 C CA . ILE A 1 196 ? -5.357 -4.506 15.047 1.00 91.88 196 ILE A CA 1
ATOM 1500 C C . ILE A 1 196 ? -5.922 -3.626 16.166 1.00 91.88 196 ILE A C 1
ATOM 1502 O O . ILE A 1 196 ? -6.766 -2.774 15.899 1.00 91.88 196 ILE A O 1
ATOM 1506 N N . ALA A 1 197 ? -5.428 -3.764 17.400 1.00 89.31 197 ALA A N 1
ATOM 1507 C CA . ALA A 1 197 ? -5.883 -2.950 18.528 1.00 89.31 197 ALA A CA 1
ATOM 1508 C C . ALA A 1 197 ? -5.688 -1.445 18.276 1.00 89.31 197 ALA A C 1
ATOM 1510 O O . ALA A 1 197 ? -6.574 -0.648 18.579 1.00 89.31 197 ALA A O 1
ATOM 1511 N N . ARG A 1 198 ? -4.561 -1.052 17.667 1.00 90.88 198 ARG A N 1
ATOM 1512 C CA . ARG A 1 198 ? -4.289 0.342 17.290 1.00 90.88 198 ARG A CA 1
ATOM 1513 C C . ARG A 1 198 ? -5.335 0.879 16.314 1.00 90.88 198 ARG A C 1
ATOM 1515 O O . ARG A 1 198 ? -5.800 2.001 16.492 1.00 90.88 198 ARG A O 1
ATOM 1522 N N . ALA A 1 199 ? -5.729 0.090 15.319 1.00 92.00 199 ALA A N 1
ATOM 1523 C CA . ALA A 1 199 ? -6.745 0.505 14.357 1.00 92.00 199 ALA A CA 1
ATOM 1524 C C . ALA A 1 199 ? -8.147 0.594 14.967 1.00 92.00 199 ALA A C 1
ATOM 1526 O O . ALA A 1 199 ? -8.875 1.539 14.665 1.00 92.00 199 ALA A O 1
ATOM 1527 N N . LEU A 1 200 ? -8.506 -0.325 15.866 1.00 91.00 200 LEU A N 1
ATOM 1528 C CA . LEU A 1 200 ? -9.771 -0.244 16.602 1.00 91.00 200 LEU A CA 1
ATOM 1529 C C . LEU A 1 200 ? -9.827 1.023 17.471 1.00 91.00 200 LEU A C 1
ATOM 1531 O O . LEU A 1 200 ? -10.810 1.758 17.430 1.00 91.00 200 LEU A O 1
ATOM 1535 N N . SER A 1 201 ? -8.739 1.343 18.179 1.00 88.56 201 SER A N 1
ATOM 1536 C CA . SER A 1 201 ? -8.617 2.585 18.959 1.00 88.56 201 SER A CA 1
ATOM 1537 C C . SER A 1 201 ? -8.643 3.851 18.096 1.00 88.56 201 SER A C 1
ATOM 1539 O O . SER A 1 201 ? -9.062 4.903 18.568 1.00 88.56 201 SER A O 1
ATOM 1541 N N . ALA A 1 202 ? -8.227 3.760 16.830 1.00 91.38 202 ALA A N 1
ATOM 1542 C CA . ALA A 1 202 ? -8.333 4.844 15.853 1.00 91.38 202 ALA A CA 1
ATOM 1543 C C . ALA A 1 202 ? -9.751 4.992 15.256 1.00 91.38 202 ALA A C 1
ATOM 1545 O O . ALA A 1 202 ? -9.963 5.849 14.399 1.00 91.38 202 ALA A O 1
ATOM 1546 N N . GLY A 1 203 ? -10.715 4.175 15.696 1.00 89.44 203 GLY A N 1
ATOM 1547 C CA . GLY A 1 203 ? -12.115 4.240 15.275 1.00 89.44 203 GLY A CA 1
ATOM 1548 C C . GLY A 1 203 ? -12.478 3.331 14.101 1.00 89.44 203 GLY A C 1
ATOM 1549 O O . GLY A 1 203 ? -13.567 3.467 13.550 1.00 89.44 203 GLY A O 1
ATOM 1550 N N . VAL A 1 204 ? -11.603 2.405 13.691 1.00 92.06 204 VAL A N 1
ATOM 1551 C CA . VAL A 1 204 ? -11.964 1.401 12.679 1.00 92.06 204 VAL A CA 1
ATOM 1552 C C . VAL A 1 204 ? -12.839 0.333 13.329 1.00 92.06 204 VAL A C 1
ATOM 1554 O O . VAL A 1 204 ? -12.444 -0.291 14.308 1.00 92.06 204 VAL A O 1
ATOM 1557 N N . GLU A 1 205 ? -14.026 0.091 12.781 1.00 91.56 205 GLU A N 1
ATOM 1558 C CA . GLU A 1 205 ? -14.935 -0.920 13.325 1.00 91.56 205 GLU A CA 1
ATOM 1559 C C . GLU A 1 205 ? -14.418 -2.348 13.093 1.00 91.56 205 GLU A C 1
ATOM 1561 O O . GLU A 1 205 ? -13.875 -2.676 12.034 1.00 91.56 205 GLU A O 1
ATOM 1566 N N . SER A 1 206 ? -14.638 -3.226 14.074 1.00 92.56 206 SER A N 1
ATOM 1567 C CA . SER A 1 206 ? -14.198 -4.630 14.025 1.00 92.56 206 SER A CA 1
ATOM 1568 C C . SER A 1 206 ? -14.726 -5.401 12.804 1.00 92.56 206 SER A C 1
ATOM 1570 O O . SER A 1 206 ? -13.970 -6.155 12.187 1.00 92.56 206 SER A O 1
ATOM 1572 N N . ASP A 1 207 ? -15.974 -5.156 12.394 1.00 92.44 207 ASP A N 1
ATOM 1573 C CA . ASP A 1 207 ? -16.590 -5.777 11.216 1.00 92.44 207 ASP A CA 1
ATOM 1574 C C . ASP A 1 207 ? -15.942 -5.308 9.909 1.00 92.44 207 ASP A C 1
ATOM 1576 O O . ASP A 1 207 ? -15.769 -6.092 8.970 1.00 92.44 207 ASP A O 1
ATOM 1580 N N . ILE A 1 208 ? -15.504 -4.046 9.856 1.00 94.12 208 ILE A N 1
ATOM 1581 C CA . ILE A 1 208 ? -14.759 -3.503 8.717 1.00 94.12 208 ILE A CA 1
ATOM 1582 C C . ILE A 1 208 ? -13.380 -4.164 8.636 1.00 94.12 208 ILE A C 1
ATOM 1584 O O . ILE A 1 208 ? -12.959 -4.556 7.545 1.00 94.12 208 ILE A O 1
ATOM 1588 N N . VAL A 1 209 ? -12.683 -4.323 9.770 1.00 94.81 209 VAL A N 1
ATOM 1589 C CA . VAL A 1 209 ? -11.387 -5.027 9.818 1.00 94.81 209 VAL A CA 1
ATOM 1590 C C . VAL A 1 209 ? -11.547 -6.467 9.330 1.00 94.81 209 VAL A C 1
ATOM 1592 O O . VAL A 1 209 ? -10.814 -6.889 8.435 1.00 94.81 209 VAL A O 1
ATOM 1595 N N . ARG A 1 210 ? -12.549 -7.192 9.845 1.00 95.25 210 ARG A N 1
ATOM 1596 C CA . ARG A 1 210 ? -12.887 -8.558 9.417 1.00 95.25 210 ARG A CA 1
ATOM 1597 C C . ARG A 1 210 ? -13.109 -8.633 7.907 1.00 95.25 210 ARG A C 1
ATOM 1599 O O . ARG A 1 210 ? -12.406 -9.373 7.225 1.00 95.25 210 ARG A O 1
ATOM 1606 N N . THR A 1 211 ? -14.030 -7.820 7.391 1.00 95.56 211 THR A N 1
ATOM 1607 C CA . THR A 1 211 ? -14.416 -7.813 5.971 1.00 95.56 211 THR A CA 1
ATOM 1608 C C . THR A 1 211 ? -13.218 -7.548 5.062 1.00 95.56 211 THR A C 1
ATOM 1610 O O . THR A 1 211 ? -13.060 -8.184 4.021 1.00 95.56 211 THR A O 1
ATOM 1613 N N . ARG A 1 212 ? -12.339 -6.618 5.451 1.00 95.94 212 ARG A N 1
ATOM 1614 C CA . ARG A 1 212 ? -11.141 -6.282 4.673 1.00 95.94 212 ARG A CA 1
ATOM 1615 C C . ARG A 1 212 ? -10.129 -7.425 4.641 1.00 95.94 212 ARG A C 1
ATOM 1617 O O . ARG A 1 212 ? -9.563 -7.676 3.581 1.00 95.94 212 ARG A O 1
ATOM 1624 N N . ILE A 1 213 ? -9.919 -8.124 5.758 1.00 95.62 213 ILE A N 1
ATOM 1625 C CA . ILE A 1 213 ? -9.031 -9.296 5.802 1.00 95.62 213 ILE A CA 1
ATOM 1626 C C . ILE A 1 213 ? -9.610 -10.434 4.951 1.00 95.62 213 ILE A C 1
ATOM 1628 O O . ILE A 1 213 ? -8.908 -10.982 4.101 1.00 95.62 213 ILE A O 1
ATOM 1632 N N . GLU A 1 214 ? -10.900 -10.732 5.120 1.00 95.81 214 GLU A N 1
ATOM 1633 C CA . GLU A 1 214 ? -11.604 -11.803 4.401 1.00 95.81 214 GLU A CA 1
ATOM 1634 C C . GLU A 1 214 ? -11.681 -11.560 2.886 1.00 95.81 214 GLU A C 1
ATOM 1636 O O . GLU A 1 214 ? -11.687 -12.509 2.103 1.00 95.81 214 GLU A O 1
ATOM 1641 N N . ALA A 1 215 ? -11.641 -10.298 2.446 1.00 95.19 215 ALA A N 1
ATOM 1642 C CA . ALA A 1 215 ? -11.534 -9.941 1.031 1.00 95.19 215 ALA A CA 1
ATOM 1643 C C . ALA A 1 215 ? -10.189 -10.339 0.387 1.00 95.19 215 ALA A C 1
ATOM 1645 O O . ALA A 1 215 ? -10.075 -10.328 -0.846 1.00 95.19 215 ALA A O 1
ATOM 1646 N N . VAL A 1 216 ? -9.168 -10.655 1.194 1.00 95.19 216 VAL A N 1
ATOM 1647 C CA . VAL A 1 216 ? -7.848 -11.109 0.732 1.00 95.19 216 VAL A CA 1
ATOM 1648 C C . VAL A 1 216 ? -7.649 -12.599 0.993 1.00 95.19 216 VAL A C 1
ATOM 1650 O O . VAL A 1 216 ? -7.223 -13.299 0.075 1.00 95.19 216 VAL A O 1
ATOM 1653 N N . ALA A 1 217 ? -7.938 -13.085 2.204 1.00 95.31 217 ALA A N 1
ATOM 1654 C CA . ALA A 1 217 ? -7.763 -14.485 2.593 1.00 95.31 217 ALA A CA 1
ATOM 1655 C C . ALA A 1 217 ? -8.743 -14.906 3.703 1.00 95.31 217 ALA A C 1
ATOM 1657 O O . ALA A 1 217 ? -9.141 -14.062 4.506 1.00 95.31 217 ALA A O 1
ATOM 1658 N N . PRO A 1 218 ? -9.074 -16.207 3.822 1.00 94.44 218 PRO A N 1
ATOM 1659 C CA . PRO A 1 218 ? -9.872 -16.718 4.936 1.00 94.44 218 PRO A CA 1
ATOM 1660 C C . PRO A 1 218 ? -9.258 -16.364 6.295 1.00 94.44 218 PRO A C 1
ATOM 1662 O O . PRO A 1 218 ? -8.055 -16.538 6.506 1.00 94.44 218 PRO A O 1
ATOM 1665 N N . LEU A 1 219 ? -10.092 -15.875 7.214 1.00 93.69 219 LEU A N 1
ATOM 1666 C CA . LEU A 1 219 ? -9.655 -15.390 8.519 1.00 93.69 219 LEU A CA 1
ATOM 1667 C C . LEU A 1 219 ? -9.266 -16.551 9.458 1.00 93.69 219 LEU A C 1
ATOM 1669 O O . LEU A 1 219 ? -10.065 -17.468 9.642 1.00 93.69 219 LEU A O 1
ATOM 1673 N N . PRO A 1 220 ? -8.093 -16.508 10.117 1.00 93.94 220 PRO A N 1
ATOM 1674 C CA . PRO A 1 220 ? -7.734 -17.473 11.149 1.00 93.94 220 PRO A CA 1
ATOM 1675 C C . PRO A 1 220 ? -8.592 -17.316 12.406 1.00 93.94 220 PRO A C 1
ATOM 1677 O O . PRO A 1 220 ? -8.915 -16.196 12.818 1.00 93.94 220 PRO A O 1
ATOM 1680 N N . ASP A 1 221 ? -8.852 -18.429 13.093 1.00 90.31 221 ASP A N 1
ATOM 1681 C CA . ASP A 1 221 ? -9.618 -18.453 14.346 1.00 90.31 221 ASP A CA 1
ATOM 1682 C C . ASP A 1 221 ? -9.067 -17.487 15.400 1.00 90.31 221 ASP A C 1
ATOM 1684 O O . ASP A 1 221 ? -9.834 -16.820 16.096 1.00 90.31 221 ASP A O 1
ATOM 1688 N N . THR A 1 222 ? -7.740 -17.375 15.505 1.00 89.81 222 THR A N 1
ATOM 1689 C CA . THR A 1 222 ? -7.071 -16.485 16.462 1.00 89.81 222 THR A CA 1
ATOM 1690 C C . THR A 1 222 ? -7.483 -15.028 16.257 1.00 89.81 222 THR A C 1
ATOM 1692 O O . THR A 1 222 ? -7.921 -14.375 17.203 1.00 89.81 222 THR A O 1
ATOM 1695 N N . ILE A 1 223 ? -7.409 -14.527 15.019 1.00 90.56 223 ILE A N 1
ATOM 1696 C CA . ILE A 1 223 ? -7.785 -13.144 14.691 1.00 90.56 223 ILE A CA 1
ATOM 1697 C C . ILE A 1 223 ? -9.300 -12.961 14.826 1.00 90.56 223 ILE A C 1
ATOM 1699 O O . ILE A 1 223 ? -9.755 -11.960 15.378 1.00 90.56 223 ILE A O 1
ATOM 1703 N N . SER A 1 224 ? -10.088 -13.952 14.398 1.00 92.12 224 SER A N 1
ATOM 1704 C CA . SER A 1 224 ? -11.547 -13.927 14.535 1.00 92.12 224 SER A CA 1
ATOM 1705 C C . SER A 1 224 ? -11.990 -13.754 15.993 1.00 92.12 224 SER A C 1
ATOM 1707 O O . SER A 1 224 ? -12.869 -12.934 16.279 1.00 92.12 224 SER A O 1
ATOM 1709 N N . ARG A 1 225 ? -11.351 -14.463 16.936 1.00 91.00 225 ARG A N 1
ATOM 1710 C CA . ARG A 1 225 ? -11.619 -14.326 18.378 1.00 91.00 225 ARG A CA 1
ATOM 1711 C C . ARG A 1 225 ? -11.241 -12.946 18.906 1.00 91.00 225 ARG A C 1
ATOM 1713 O O . ARG A 1 225 ? -12.028 -12.375 19.652 1.00 91.00 225 ARG A O 1
ATOM 1720 N N . ILE A 1 226 ? -10.096 -12.396 18.496 1.00 89.19 226 ILE A N 1
ATOM 1721 C CA . ILE A 1 226 ? -9.653 -11.052 18.906 1.00 89.19 226 ILE A CA 1
ATOM 1722 C C . ILE A 1 226 ? -10.660 -9.990 18.459 1.00 89.19 226 ILE A C 1
ATOM 1724 O O . ILE A 1 226 ? -11.090 -9.176 19.271 1.00 89.19 226 ILE A O 1
ATOM 1728 N N . LEU A 1 227 ? -11.080 -10.022 17.190 1.00 89.88 227 LEU A N 1
ATOM 1729 C CA . LEU A 1 227 ? -12.056 -9.065 16.662 1.00 89.88 227 LEU A CA 1
ATOM 1730 C C . LEU A 1 227 ? -13.406 -9.183 17.374 1.00 89.88 227 LEU A C 1
ATOM 1732 O O . LEU A 1 227 ? -14.005 -8.168 17.709 1.00 89.88 227 LEU A O 1
ATOM 1736 N N . THR A 1 228 ? -13.839 -10.412 17.667 1.00 89.25 228 THR A N 1
ATOM 1737 C CA . THR A 1 228 ? -15.074 -10.661 18.425 1.00 89.25 228 THR A CA 1
ATOM 1738 C C . THR A 1 228 ? -14.973 -10.141 19.857 1.00 89.25 228 THR A C 1
ATOM 1740 O O . THR A 1 228 ? -15.916 -9.557 20.362 1.00 89.25 228 THR A O 1
ATOM 1743 N N . GLN A 1 229 ? -13.838 -10.323 20.535 1.00 85.94 229 GLN A N 1
ATOM 1744 C CA . GLN A 1 229 ? -13.644 -9.795 21.890 1.00 85.94 229 GLN A CA 1
ATOM 1745 C C . GLN A 1 229 ? -13.604 -8.268 21.902 1.00 85.94 229 GLN A C 1
ATOM 1747 O O . GLN A 1 229 ? -14.181 -7.647 22.790 1.00 85.94 229 GLN A O 1
ATOM 1752 N N . ALA A 1 230 ? -12.960 -7.660 20.908 1.00 79.75 230 ALA A N 1
ATOM 1753 C CA . ALA A 1 230 ? -12.853 -6.213 20.820 1.00 79.75 230 ALA A CA 1
ATOM 1754 C C . ALA A 1 230 ? -14.174 -5.531 20.420 1.00 79.75 230 ALA A C 1
ATOM 1756 O O . ALA A 1 230 ? -14.368 -4.356 20.719 1.00 79.75 230 ALA A O 1
ATOM 1757 N N . SER A 1 231 ? -15.096 -6.259 19.783 1.00 76.81 231 SER A N 1
ATOM 1758 C CA . SER A 1 231 ? -16.442 -5.769 19.473 1.00 76.81 231 SER A CA 1
ATOM 1759 C C . SER A 1 231 ? -17.406 -5.838 20.664 1.00 76.81 231 SER A C 1
ATOM 1761 O O . SER A 1 231 ? -18.505 -5.285 20.595 1.00 76.81 231 SER A O 1
ATOM 1763 N N . VAL A 1 232 ? -17.041 -6.522 21.757 1.00 78.38 232 VAL A N 1
ATOM 1764 C CA . VAL A 1 232 ? -17.901 -6.636 22.941 1.00 78.38 232 VAL A CA 1
ATOM 1765 C C . VAL A 1 232 ? -17.908 -5.313 23.699 1.00 78.38 232 VAL A C 1
ATOM 1767 O O . VAL A 1 232 ? -16.941 -4.926 24.353 1.00 78.38 232 VAL A O 1
ATOM 1770 N N . VAL A 1 233 ? -19.055 -4.639 23.671 1.00 68.25 233 VAL A N 1
ATOM 1771 C CA . VAL A 1 233 ? -19.329 -3.500 24.548 1.00 68.25 233 VAL A CA 1
ATOM 1772 C C . VAL A 1 233 ? -19.567 -4.031 25.964 1.00 68.25 233 VAL A C 1
ATOM 1774 O O . VAL A 1 233 ? -20.656 -4.503 26.276 1.00 68.25 233 VAL A O 1
ATOM 1777 N N . ILE A 1 234 ? -18.543 -3.957 26.823 1.00 72.94 234 ILE A N 1
ATOM 1778 C CA . ILE A 1 234 ? -18.615 -4.389 28.236 1.00 72.94 234 ILE A CA 1
ATOM 1779 C C . ILE A 1 234 ? -19.583 -3.501 29.037 1.00 72.94 234 ILE A C 1
ATOM 1781 O O . ILE A 1 234 ? -20.254 -3.963 29.956 1.00 72.94 234 ILE A O 1
ATOM 1785 N N . GLY A 1 235 ? -19.691 -2.225 28.670 1.00 69.44 235 GLY A N 1
ATOM 1786 C CA . GLY A 1 235 ? -20.600 -1.278 29.298 1.00 69.44 235 GLY A CA 1
ATOM 1787 C C . GLY A 1 235 ? -20.679 0.021 28.509 1.00 69.44 235 GLY A C 1
ATOM 1788 O O . GLY A 1 235 ? -19.753 0.381 27.785 1.00 69.44 235 GLY A O 1
ATOM 1789 N N . ARG A 1 236 ? -21.806 0.724 28.637 1.00 76.62 236 ARG A N 1
ATOM 1790 C CA . ARG A 1 236 ? -21.962 2.087 28.123 1.00 76.62 236 ARG A CA 1
ATOM 1791 C C . ARG A 1 236 ? -21.772 3.056 29.277 1.00 76.62 236 ARG A C 1
ATOM 1793 O O . ARG A 1 236 ? -22.373 2.874 30.331 1.00 76.62 236 ARG A O 1
ATOM 1800 N N . VAL A 1 237 ? -20.966 4.083 29.055 1.00 82.19 237 VAL A N 1
ATOM 1801 C CA . VAL A 1 237 ? -20.790 5.186 29.999 1.00 82.19 237 VAL A CA 1
ATOM 1802 C C . VAL A 1 237 ? -21.214 6.480 29.323 1.00 82.19 237 VAL A C 1
ATOM 1804 O O . VAL A 1 237 ? -20.964 6.683 28.136 1.00 82.19 237 VAL A O 1
ATOM 1807 N N . SER A 1 238 ? -21.891 7.344 30.068 1.00 81.88 238 SER A N 1
ATOM 1808 C CA . SER A 1 238 ? -22.224 8.693 29.626 1.00 81.88 238 SER A CA 1
ATOM 1809 C C . SER A 1 238 ? -21.161 9.658 30.128 1.00 81.88 238 SER A C 1
ATOM 1811 O O . SER A 1 238 ? -20.888 9.707 31.328 1.00 81.88 238 SER A O 1
ATOM 1813 N N . PHE A 1 239 ? -20.594 10.454 29.228 1.00 84.44 239 PHE A N 1
A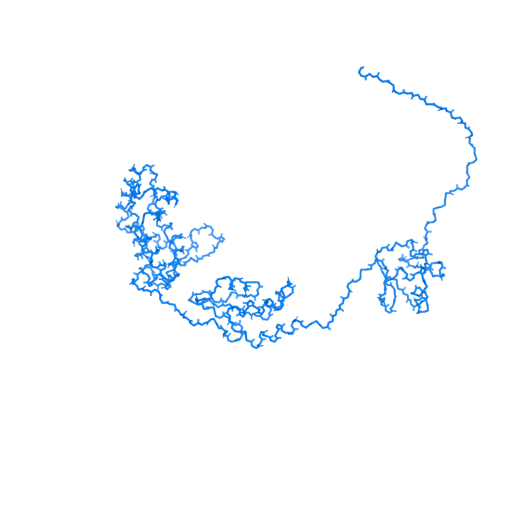TOM 1814 C CA . PHE A 1 239 ? -19.801 11.606 29.630 1.00 84.44 239 PHE A CA 1
ATOM 1815 C C . PHE A 1 239 ? -20.748 12.729 30.062 1.00 84.44 239 PHE A C 1
ATOM 1817 O O . PHE A 1 239 ? -21.565 13.186 29.263 1.00 84.44 239 PHE A O 1
ATOM 1824 N N . VAL A 1 240 ? -20.640 13.165 31.317 1.00 87.75 240 VAL A N 1
ATOM 1825 C CA . VAL A 1 240 ? -21.383 14.316 31.836 1.00 87.75 240 VAL A CA 1
ATOM 1826 C C . VAL A 1 240 ? -20.380 15.352 32.321 1.00 87.75 240 VAL A C 1
ATOM 1828 O O . VAL A 1 240 ? -19.597 15.085 33.230 1.00 87.75 240 VAL A O 1
ATOM 1831 N N . ALA A 1 241 ? -20.376 16.522 31.685 1.00 88.44 241 ALA A N 1
ATOM 1832 C CA . ALA A 1 241 ? -19.515 17.626 32.087 1.00 88.44 241 ALA A CA 1
ATOM 1833 C C . ALA A 1 241 ? -19.987 18.219 33.425 1.00 88.44 241 ALA A C 1
ATOM 1835 O O . ALA A 1 241 ? -21.189 18.318 33.667 1.00 88.44 241 ALA A O 1
ATOM 1836 N N . ALA A 1 242 ? -19.046 18.653 34.263 1.00 92.38 242 ALA A N 1
ATOM 1837 C CA . ALA A 1 242 ? -19.314 19.351 35.518 1.00 92.38 242 ALA A CA 1
ATOM 1838 C C . ALA A 1 242 ? -18.395 20.575 35.639 1.00 92.38 242 ALA A C 1
ATOM 1840 O O . ALA A 1 242 ? -17.241 20.523 35.213 1.00 92.38 242 ALA A O 1
ATOM 1841 N N . SER A 1 243 ? -18.901 21.674 36.202 1.00 92.25 243 SER A N 1
ATOM 1842 C CA . SER A 1 243 ? -18.131 22.915 36.419 1.00 92.25 243 SER A CA 1
ATOM 1843 C C . SER A 1 243 ? -17.346 22.909 37.731 1.00 92.25 243 SER A C 1
ATOM 1845 O O . SER A 1 243 ? -16.416 23.692 37.903 1.00 92.25 243 SER A O 1
ATOM 1847 N N . GLY A 1 244 ? -17.703 22.021 38.657 1.00 90.50 244 GLY A N 1
ATOM 1848 C CA . GLY A 1 244 ? -17.038 21.894 39.943 1.00 90.50 244 GLY A CA 1
ATOM 1849 C C . GLY A 1 244 ? -17.595 20.749 40.775 1.00 90.50 244 GLY A C 1
ATOM 1850 O O . GLY A 1 244 ? -18.549 20.069 40.387 1.00 90.50 244 GLY A O 1
ATOM 1851 N N . PHE A 1 245 ? -16.985 20.552 41.938 1.00 92.44 245 PHE A N 1
ATOM 1852 C CA . PHE A 1 245 ? -17.380 19.536 42.900 1.00 92.44 245 PHE A CA 1
ATOM 1853 C C . PHE A 1 245 ? -17.588 20.177 44.268 1.00 92.44 245 PHE A C 1
ATOM 1855 O O . PHE A 1 245 ? -16.692 20.835 44.794 1.00 92.44 245 PHE A O 1
ATOM 1862 N N . LEU A 1 246 ? -18.777 19.981 44.829 1.00 91.44 246 LEU A N 1
ATOM 1863 C CA . LEU A 1 246 ? -19.099 20.381 46.187 1.00 91.44 246 LEU A CA 1
ATOM 1864 C C . LEU A 1 246 ? -18.877 19.182 47.108 1.00 91.44 246 LEU A C 1
ATOM 1866 O O . LEU A 1 246 ? -19.621 18.201 47.040 1.00 91.44 246 LEU A O 1
ATOM 1870 N N . TRP A 1 247 ? -17.858 19.273 47.961 1.00 92.06 247 TRP A N 1
ATOM 1871 C CA . TRP A 1 247 ? -17.637 18.307 49.033 1.00 92.06 247 TRP A CA 1
ATOM 1872 C C . TRP A 1 247 ? -18.716 18.494 50.103 1.00 92.06 247 TRP A C 1
ATOM 1874 O O . TRP A 1 247 ? -18.897 19.603 50.606 1.00 92.06 247 TRP A O 1
ATOM 1884 N N . VAL A 1 248 ? -19.454 17.432 50.430 1.00 90.81 248 VAL A N 1
ATOM 1885 C CA . VAL A 1 248 ? -20.521 17.479 51.439 1.00 90.81 248 VAL A CA 1
ATOM 1886 C C . VAL A 1 248 ? -20.315 16.319 52.404 1.00 90.81 248 VAL A C 1
ATOM 1888 O O . VAL A 1 248 ? -20.565 15.169 52.053 1.00 90.81 248 VAL A O 1
ATOM 1891 N N . GLU A 1 249 ? -19.839 16.626 53.609 1.00 87.00 249 GLU A N 1
ATOM 1892 C CA . GLU A 1 249 ? -19.566 15.620 54.646 1.00 87.00 249 GLU A CA 1
ATOM 1893 C C . GLU A 1 249 ? -20.853 15.062 55.260 1.00 87.00 249 GLU A C 1
ATOM 1895 O O . GLU A 1 249 ? -20.946 13.872 55.561 1.00 87.00 249 GLU A O 1
ATOM 1900 N N . ASP A 1 250 ? -21.863 15.919 55.414 1.00 89.81 250 ASP A N 1
ATOM 1901 C CA . ASP A 1 250 ? -23.145 15.550 55.996 1.00 89.81 250 ASP A CA 1
ATOM 1902 C C . ASP A 1 250 ? -24.086 14.958 54.934 1.00 89.81 250 ASP A C 1
ATOM 1904 O O . ASP A 1 250 ? -24.498 15.610 53.967 1.00 89.81 250 ASP A O 1
ATOM 1908 N N . THR A 1 251 ? -24.461 13.697 55.141 1.00 89.25 251 THR A N 1
ATOM 1909 C CA . THR A 1 251 ? -25.349 12.963 54.233 1.00 89.25 251 THR A CA 1
ATOM 1910 C C . THR A 1 251 ? -26.754 13.570 54.188 1.00 89.25 251 THR A C 1
ATOM 1912 O O . THR A 1 251 ? -27.381 13.564 53.128 1.00 89.25 251 THR A O 1
ATOM 1915 N N . GLU A 1 252 ? -27.245 14.150 55.286 1.00 90.81 252 GLU A N 1
ATOM 1916 C CA . GLU A 1 252 ? -28.560 14.794 55.331 1.00 90.81 252 GLU A CA 1
ATOM 1917 C C . GLU A 1 252 ? -28.574 16.078 54.496 1.00 90.81 252 GLU A C 1
ATOM 1919 O O . GLU A 1 252 ? -29.506 16.307 53.721 1.00 90.81 252 GLU A O 1
ATOM 1924 N N . ILE A 1 253 ? -27.505 16.879 54.573 1.00 89.81 253 ILE A N 1
ATOM 1925 C CA . ILE A 1 253 ? -27.335 18.086 53.749 1.00 89.81 253 ILE A CA 1
ATOM 1926 C C . ILE A 1 253 ? -27.234 17.711 52.270 1.00 89.81 253 ILE A C 1
ATOM 1928 O O . ILE A 1 253 ? -27.855 18.355 51.418 1.00 89.81 253 ILE A O 1
ATOM 1932 N N . ARG A 1 254 ? -26.495 16.644 51.953 1.00 90.31 254 ARG A N 1
ATOM 1933 C CA . ARG A 1 254 ? -26.368 16.138 50.582 1.00 90.31 254 ARG A CA 1
ATOM 1934 C C . ARG A 1 254 ? -27.727 15.746 50.007 1.00 90.31 254 ARG A C 1
ATOM 1936 O O . ARG A 1 254 ? -28.069 16.179 48.908 1.00 90.31 254 ARG A O 1
ATOM 1943 N N . GLU A 1 255 ? -28.523 14.981 50.748 1.00 90.50 255 GLU A N 1
ATOM 1944 C CA . GLU A 1 255 ? -29.864 14.581 50.313 1.00 90.50 255 GLU A CA 1
ATOM 1945 C C . GLU A 1 255 ? -30.829 15.768 50.226 1.00 90.50 255 GLU A C 1
ATOM 1947 O O . GLU A 1 255 ? -31.640 15.849 49.298 1.00 90.50 255 GLU A O 1
ATOM 1952 N N . LEU A 1 256 ? -30.707 16.741 51.129 1.00 90.81 256 LEU A N 1
ATOM 1953 C CA . LEU A 1 256 ? -31.485 17.975 51.088 1.00 90.81 256 LEU A CA 1
ATOM 1954 C C . LEU A 1 256 ? -31.208 18.766 49.803 1.00 90.81 256 LEU A C 1
ATOM 1956 O O . LEU A 1 256 ? -32.149 19.152 49.105 1.00 90.81 256 LEU A O 1
ATOM 1960 N N . LEU A 1 257 ? -29.937 18.978 49.458 1.00 90.00 257 LEU A N 1
ATOM 1961 C CA . LEU A 1 257 ? -29.537 19.691 48.241 1.00 90.00 257 LEU A CA 1
ATOM 1962 C C . LEU A 1 257 ? -29.909 18.921 46.966 1.00 90.00 257 LEU A C 1
ATOM 1964 O O . LEU A 1 257 ? -30.322 19.531 45.979 1.00 90.00 257 LEU A O 1
ATOM 1968 N N . ARG A 1 258 ? -29.822 17.586 47.001 1.00 90.00 258 ARG A N 1
ATOM 1969 C CA . ARG A 1 258 ? -30.136 16.703 45.870 1.00 90.00 258 ARG A CA 1
ATOM 1970 C C . ARG A 1 258 ? -31.631 16.616 45.559 1.00 90.00 258 ARG A C 1
ATOM 1972 O O . ARG A 1 258 ? -32.001 16.485 44.399 1.00 90.00 258 ARG A O 1
ATOM 1979 N N . THR A 1 259 ? -32.501 16.674 46.566 1.00 88.44 259 THR A N 1
ATOM 1980 C CA . THR A 1 259 ? -33.946 16.409 46.394 1.00 88.44 259 THR A CA 1
ATOM 1981 C C . THR A 1 259 ? -34.801 17.670 46.283 1.00 88.44 259 THR A C 1
ATOM 1983 O O . THR A 1 259 ? -35.901 17.642 45.721 1.00 88.44 259 THR A O 1
ATOM 1986 N N . ARG A 1 260 ? -34.333 18.806 46.811 1.00 90.88 260 ARG A N 1
ATOM 1987 C CA . ARG A 1 260 ? -35.099 20.057 46.798 1.00 90.88 260 ARG A CA 1
ATOM 1988 C C . ARG A 1 260 ? -34.953 20.758 45.448 1.00 90.88 260 ARG A C 1
ATOM 1990 O O . ARG A 1 260 ? -33.898 21.305 45.150 1.00 90.88 260 ARG A O 1
ATOM 1997 N N . ARG A 1 261 ? -36.060 20.846 44.693 1.00 81.00 261 ARG A N 1
ATOM 1998 C CA . ARG A 1 261 ? -36.152 21.478 43.355 1.00 81.00 261 ARG A CA 1
ATOM 1999 C C . ARG A 1 261 ? -35.310 22.747 43.126 1.00 81.00 261 ARG A C 1
ATOM 2001 O O . ARG A 1 261 ? -34.642 22.803 42.103 1.00 81.00 261 ARG A O 1
ATOM 2008 N N . PRO A 1 262 ? -35.284 23.763 44.016 1.00 80.44 262 PRO A N 1
ATOM 2009 C CA . PRO A 1 262 ? -34.487 24.966 43.756 1.00 80.44 262 PRO A CA 1
ATOM 2010 C C . PRO A 1 262 ? -32.963 24.743 43.754 1.00 80.44 262 PRO A C 1
ATOM 2012 O O . PRO A 1 262 ? -32.246 25.624 43.282 1.00 80.44 262 PRO A O 1
ATOM 2015 N N . ALA A 1 263 ? -32.475 23.620 44.288 1.00 85.12 263 ALA A N 1
ATOM 2016 C CA . ALA A 1 263 ? -31.059 23.257 44.328 1.00 85.12 263 ALA A CA 1
ATOM 2017 C C . ALA A 1 263 ? -30.732 22.011 43.495 1.00 85.12 263 ALA A C 1
ATOM 2019 O O . ALA A 1 263 ? -29.659 21.963 42.909 1.00 85.12 263 ALA A O 1
ATOM 2020 N N . SER A 1 264 ? -31.653 21.053 43.359 1.00 88.69 264 SER A N 1
ATOM 2021 C CA . SER A 1 264 ? -31.413 19.805 42.620 1.00 88.69 264 SER A CA 1
ATOM 2022 C C . SER A 1 264 ? -31.042 20.035 41.152 1.00 88.69 264 SER A C 1
ATOM 2024 O O . SER A 1 264 ? -30.225 19.309 40.605 1.00 88.69 264 SER A O 1
ATOM 2026 N N . GLU A 1 265 ? -31.597 21.074 40.520 1.00 91.38 265 GLU A N 1
ATOM 2027 C CA . GLU A 1 265 ? -31.287 21.462 39.131 1.00 91.38 265 GLU A CA 1
ATOM 2028 C C . GLU A 1 265 ? -29.848 21.976 38.944 1.00 91.38 265 GLU A C 1
ATOM 2030 O O . GLU A 1 265 ? -29.380 22.128 37.817 1.00 91.38 265 GLU A O 1
ATOM 2035 N N . LEU A 1 266 ? -29.144 22.278 40.038 1.00 91.31 266 LEU A N 1
ATOM 2036 C CA . LEU A 1 266 ? -27.770 22.774 40.003 1.00 91.31 266 LEU A CA 1
ATOM 2037 C C . LEU A 1 266 ? -26.741 21.646 39.928 1.00 91.31 266 LEU A C 1
ATOM 2039 O O . LEU A 1 266 ? -25.563 21.931 39.709 1.00 91.31 266 LEU A O 1
ATOM 2043 N N . PHE A 1 267 ? -27.166 20.398 40.131 1.00 92.81 267 PHE A N 1
ATOM 2044 C CA . PHE A 1 267 ? -26.275 19.259 40.283 1.00 92.81 267 PHE A CA 1
ATOM 2045 C C . PHE A 1 267 ? -26.523 18.184 39.225 1.00 92.81 267 PHE A C 1
ATOM 2047 O O . PHE A 1 267 ? -27.646 17.972 38.771 1.00 92.81 267 PHE A O 1
ATOM 2054 N N . VAL A 1 268 ? -25.456 17.480 38.854 1.00 91.94 268 VAL A N 1
ATOM 2055 C CA . VAL A 1 268 ? -25.507 16.317 37.965 1.00 91.94 26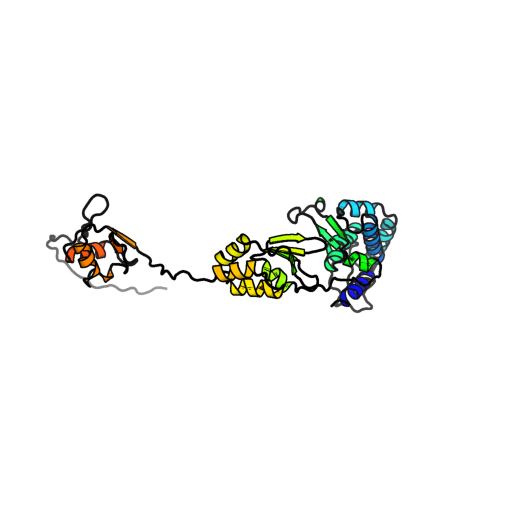8 VAL A CA 1
ATOM 2056 C C . VAL A 1 268 ? -26.020 15.101 38.740 1.00 91.94 268 VAL A C 1
ATOM 2058 O O . VAL A 1 268 ? -25.520 14.800 39.825 1.00 91.94 268 VAL A O 1
ATOM 2061 N N . ASP A 1 269 ? -26.975 14.366 38.171 1.00 86.56 269 ASP A N 1
ATOM 2062 C CA . ASP A 1 269 ? -27.474 13.097 38.712 1.00 86.56 269 ASP A CA 1
ATOM 2063 C C . ASP A 1 269 ? -27.141 11.947 37.738 1.00 86.56 269 ASP A C 1
ATOM 2065 O O . ASP A 1 269 ? -27.494 12.040 36.558 1.00 86.56 269 ASP A O 1
ATOM 2069 N N . PRO A 1 270 ? -26.454 10.873 38.174 1.00 86.75 270 PRO A N 1
ATOM 2070 C CA . PRO A 1 270 ? -25.940 10.622 39.522 1.00 86.75 270 PRO A CA 1
ATOM 2071 C C . PRO A 1 270 ? -24.667 11.418 39.862 1.00 86.75 270 PRO A C 1
ATOM 2073 O O . PRO A 1 270 ? -23.760 11.556 39.043 1.00 86.75 270 PRO A O 1
ATOM 2076 N N . SER A 1 271 ? -24.570 11.870 41.117 1.00 88.50 271 SER A N 1
ATOM 2077 C CA . SER A 1 271 ? -23.349 12.447 41.709 1.00 88.50 271 SER A CA 1
ATOM 2078 C C . SER A 1 271 ? -22.597 11.432 42.593 1.00 88.50 271 SER A C 1
ATOM 2080 O O . SER A 1 271 ? -23.241 10.577 43.211 1.00 88.50 271 SER A O 1
ATOM 2082 N N . PRO A 1 272 ? -21.255 11.534 42.729 1.00 89.75 272 PRO A N 1
ATOM 2083 C CA . PRO A 1 272 ? -20.452 10.691 43.622 1.00 89.75 272 PRO A CA 1
ATOM 2084 C C . PRO A 1 272 ? -20.956 10.688 45.079 1.00 89.75 272 PRO A C 1
ATOM 2086 O O . PRO A 1 272 ? -21.555 11.668 45.520 1.00 89.75 272 PRO A O 1
ATOM 2089 N N . PRO A 1 273 ? -20.704 9.626 45.871 1.00 84.88 273 PRO A N 1
ATOM 2090 C CA . PRO A 1 273 ? -21.234 9.496 47.234 1.00 84.88 273 PRO A CA 1
ATOM 2091 C C . PRO A 1 273 ? -20.724 10.558 48.222 1.00 84.88 273 PRO A C 1
ATOM 2093 O O . PRO A 1 273 ? -21.455 10.920 49.135 1.00 84.88 273 PRO A O 1
ATOM 2096 N N . ALA A 1 274 ? -19.513 11.083 48.025 1.00 85.38 274 ALA A N 1
ATOM 2097 C CA . ALA A 1 274 ? -18.873 12.051 48.924 1.00 85.38 274 ALA A CA 1
ATOM 2098 C C . ALA A 1 274 ? -19.219 13.529 48.625 1.00 85.38 274 ALA A C 1
ATOM 2100 O O . ALA A 1 274 ? -18.604 14.437 49.182 1.00 85.38 274 ALA A O 1
ATOM 2101 N N . GLY A 1 275 ? -20.153 13.803 47.707 1.00 91.00 275 GLY A N 1
ATOM 2102 C CA . GLY A 1 275 ? -20.489 15.181 47.352 1.00 91.00 275 GLY A CA 1
ATOM 2103 C C . GLY A 1 275 ? -21.483 15.316 46.207 1.00 91.00 275 GLY A C 1
ATOM 2104 O O . GLY A 1 275 ? -22.268 14.404 45.930 1.00 91.00 275 GLY A O 1
ATOM 2105 N N . LEU A 1 276 ? -21.459 16.481 45.561 1.00 92.44 276 LEU A N 1
ATOM 2106 C CA . LEU A 1 276 ? -22.334 16.831 44.444 1.00 92.44 276 LEU A CA 1
ATOM 2107 C C . LEU A 1 276 ? -21.528 17.470 43.308 1.00 92.44 276 LEU A C 1
ATOM 2109 O O . LEU A 1 276 ? -20.783 18.428 43.516 1.00 92.44 276 LEU A O 1
ATOM 2113 N N . LEU A 1 277 ? -21.678 16.935 42.096 1.00 94.12 277 LEU A N 1
ATOM 2114 C CA . LEU A 1 277 ? -21.128 17.531 40.880 1.00 94.12 277 LEU A CA 1
ATOM 2115 C C . LEU A 1 277 ? -22.027 18.679 40.437 1.00 94.12 277 LEU A C 1
ATOM 2117 O O . LEU A 1 277 ? -23.237 18.504 40.330 1.00 94.12 277 LEU A O 1
ATOM 2121 N N . ILE A 1 278 ? -21.441 19.837 40.162 1.00 94.19 278 ILE A N 1
ATOM 2122 C CA . ILE A 1 278 ? -22.169 21.038 39.752 1.00 94.19 278 ILE A CA 1
ATOM 2123 C C . ILE A 1 278 ? -22.353 21.017 38.229 1.00 94.19 278 ILE A C 1
ATOM 2125 O O . ILE A 1 278 ? -21.402 20.764 37.487 1.00 94.19 278 ILE A O 1
ATOM 2129 N N . CYS A 1 279 ? -23.567 21.300 37.754 1.00 93.38 279 CYS A N 1
ATOM 2130 C CA . CYS A 1 279 ? -23.875 21.402 36.328 1.00 93.38 279 CYS A CA 1
ATOM 2131 C C . CYS A 1 279 ? -22.992 22.463 35.634 1.00 93.38 279 CYS A C 1
ATOM 2133 O O . CYS A 1 279 ? -22.707 23.513 36.218 1.00 93.38 279 CYS A O 1
ATOM 2135 N N . PRO A 1 280 ? -22.591 22.246 34.368 1.00 91.31 280 PRO A N 1
ATOM 2136 C CA . PRO A 1 280 ? -21.592 23.077 33.691 1.00 91.31 280 PRO A CA 1
ATOM 2137 C C . PRO A 1 280 ? -22.027 24.541 33.505 1.00 91.31 280 PRO A C 1
ATOM 2139 O O . PRO A 1 280 ? -21.181 25.425 33.435 1.00 91.31 280 PRO A O 1
ATOM 2142 N N . GLU A 1 281 ? -23.334 24.809 33.472 1.00 88.50 281 GLU A N 1
ATOM 2143 C CA . GLU A 1 281 ? -23.914 26.147 33.270 1.00 88.50 281 GLU A CA 1
ATOM 2144 C C . GLU A 1 281 ? -24.182 26.921 34.574 1.00 88.50 281 GLU A C 1
ATOM 2146 O O . GLU A 1 281 ? -24.725 28.027 34.547 1.00 88.50 281 GLU A O 1
ATOM 2151 N N . VAL A 1 282 ? -23.859 26.343 35.735 1.00 90.50 282 VAL A N 1
ATOM 2152 C CA . VAL A 1 282 ? -24.135 26.967 37.034 1.00 90.50 282 VAL A CA 1
ATOM 2153 C C . VAL A 1 282 ? -22.971 27.860 37.450 1.00 90.50 282 VAL A C 1
ATOM 2155 O O . VAL A 1 282 ? -21.853 27.399 37.665 1.00 90.50 282 VAL A O 1
ATOM 2158 N N . ASP A 1 283 ? -23.262 29.147 37.618 1.00 89.69 283 ASP A N 1
ATOM 2159 C CA . ASP A 1 283 ? -22.362 30.140 38.191 1.00 89.69 283 ASP A CA 1
ATOM 2160 C C . ASP A 1 283 ? -22.279 30.026 39.722 1.00 89.69 283 ASP A C 1
ATOM 2162 O O . ASP A 1 283 ? -23.252 29.695 40.408 1.00 89.69 283 ASP A O 1
ATOM 2166 N N . MET A 1 284 ? -21.112 30.371 40.275 1.00 86.38 284 MET A N 1
ATOM 2167 C CA . MET A 1 284 ? -20.853 30.291 41.717 1.00 86.38 284 MET A CA 1
ATOM 2168 C C . MET A 1 284 ? -21.827 31.158 42.534 1.00 86.38 284 MET A C 1
ATOM 2170 O O . MET A 1 284 ? -22.317 30.732 43.578 1.00 86.38 284 MET A O 1
ATOM 2174 N N . ASP A 1 285 ? -22.192 32.344 42.039 1.00 88.06 285 ASP A N 1
ATOM 2175 C CA . ASP A 1 285 ? -23.135 33.234 42.727 1.00 88.06 285 ASP A CA 1
ATOM 2176 C C . ASP A 1 285 ? -24.555 32.653 42.785 1.00 88.06 285 ASP A C 1
ATOM 2178 O O . ASP A 1 285 ? -25.273 32.827 43.775 1.00 88.06 285 ASP A O 1
ATOM 2182 N N . ARG A 1 286 ? -25.013 31.969 41.732 1.00 89.25 286 ARG A N 1
ATOM 2183 C CA . ARG A 1 286 ? -26.289 31.238 41.752 1.00 89.25 286 ARG A CA 1
ATOM 2184 C C . ARG A 1 286 ? -26.228 30.042 42.688 1.00 89.25 286 ARG A C 1
ATOM 2186 O O . ARG A 1 286 ? -27.183 29.859 43.442 1.00 89.25 286 ARG A O 1
ATOM 2193 N N . LEU A 1 287 ? -25.131 29.285 42.684 1.00 89.88 287 LEU A N 1
ATOM 2194 C CA . LEU A 1 287 ? -24.933 28.156 43.592 1.00 89.88 287 LEU A CA 1
ATOM 2195 C C . LEU A 1 287 ? -25.015 28.607 45.057 1.00 89.88 287 LEU A C 1
ATOM 2197 O O . LEU A 1 287 ? -25.863 28.120 45.803 1.00 89.88 287 LEU A O 1
ATOM 2201 N N . VAL A 1 288 ? -24.228 29.617 45.445 1.00 90.19 288 VAL A N 1
ATOM 2202 C CA . VAL A 1 288 ? -24.217 30.160 46.814 1.00 90.19 288 VAL A CA 1
ATOM 2203 C C . VAL A 1 288 ? -25.595 30.696 47.208 1.00 90.19 288 VAL A C 1
ATOM 2205 O O . VAL A 1 288 ? -26.077 30.398 48.300 1.00 90.19 288 VAL A O 1
ATOM 2208 N N . ARG A 1 289 ? -26.284 31.447 46.332 1.00 89.06 289 ARG A N 1
ATOM 2209 C CA . ARG A 1 289 ? -27.641 31.956 46.623 1.00 89.06 289 ARG A CA 1
ATOM 2210 C C . ARG A 1 289 ? -28.640 30.833 46.890 1.00 89.06 289 ARG A C 1
ATOM 2212 O O . ARG A 1 289 ? -29.460 30.955 47.799 1.00 89.06 289 ARG A O 1
ATOM 2219 N N . ARG A 1 290 ? -28.605 29.768 46.087 1.00 89.00 290 ARG A N 1
ATOM 2220 C CA . ARG A 1 290 ? -29.567 28.662 46.170 1.00 89.00 290 ARG A CA 1
ATOM 2221 C C . ARG A 1 290 ? -29.286 27.734 47.346 1.00 89.00 290 ARG A C 1
ATOM 2223 O O . ARG A 1 290 ? -30.234 27.382 48.041 1.00 89.00 290 ARG A O 1
ATOM 2230 N N . CYS A 1 291 ? -28.021 27.424 47.625 1.00 88.88 291 CYS A N 1
ATOM 2231 C CA . CYS A 1 291 ? -27.636 26.669 48.819 1.00 88.88 291 CYS A CA 1
ATOM 2232 C C . CYS A 1 291 ? -27.975 27.447 50.096 1.00 88.88 291 CYS A C 1
ATOM 2234 O O . CYS A 1 291 ? -28.598 26.901 51.006 1.00 88.88 291 CYS A O 1
ATOM 2236 N N . ARG A 1 292 ? -27.707 28.758 50.124 1.00 88.88 292 ARG A N 1
ATOM 2237 C CA . ARG A 1 292 ? -28.030 29.598 51.283 1.00 88.88 292 ARG A CA 1
ATOM 2238 C C . ARG A 1 292 ? -29.529 29.715 51.544 1.00 88.88 292 ARG A C 1
ATOM 2240 O O . ARG A 1 292 ? -29.941 29.733 52.699 1.00 88.88 292 ARG A O 1
ATOM 2247 N N . ALA A 1 293 ? -30.356 29.759 50.498 1.00 87.31 293 ALA A N 1
ATOM 2248 C CA . ALA A 1 293 ? -31.816 29.743 50.640 1.00 87.31 293 ALA A CA 1
ATOM 2249 C C . ALA A 1 293 ? -32.341 28.461 51.319 1.00 87.31 293 ALA A C 1
ATOM 2251 O O . ALA A 1 293 ? -33.457 28.454 51.833 1.00 87.31 293 ALA A O 1
ATOM 2252 N N . LEU A 1 294 ? -31.535 27.397 51.330 1.00 86.56 294 LEU A N 1
ATOM 2253 C CA . LEU A 1 294 ? -31.801 26.128 52.001 1.00 86.56 294 LEU A CA 1
ATOM 2254 C C . LEU A 1 294 ? -31.058 25.984 53.340 1.00 86.56 294 LEU A C 1
ATOM 2256 O O . LEU A 1 294 ? -31.107 24.920 53.947 1.00 86.56 294 LEU A O 1
ATOM 2260 N N . GLY A 1 295 ? -30.389 27.042 53.809 1.00 86.50 295 GLY A N 1
ATOM 2261 C CA . GLY A 1 295 ? -29.629 27.040 55.060 1.00 86.50 295 GLY A CA 1
ATOM 2262 C C . GLY A 1 295 ? -28.220 26.454 54.952 1.00 86.50 295 GLY A C 1
ATOM 2263 O O . GLY A 1 295 ? -27.592 26.238 55.982 1.00 86.50 295 GLY A O 1
ATOM 2264 N N . VAL A 1 296 ? -27.710 26.214 53.739 1.00 87.31 296 VAL A N 1
ATOM 2265 C CA . VAL A 1 296 ? -26.373 25.647 53.511 1.00 87.31 296 VAL A CA 1
ATOM 2266 C C . VAL A 1 296 ? -25.404 26.744 53.078 1.00 87.31 296 VAL A C 1
ATOM 2268 O O . VAL A 1 296 ? -25.629 27.423 52.073 1.00 87.31 296 VAL A O 1
ATOM 2271 N N . GLU A 1 297 ? -24.314 26.920 53.821 1.00 86.69 297 GLU A N 1
ATOM 2272 C CA . GLU A 1 297 ? -23.219 27.816 53.441 1.00 86.69 297 GLU A CA 1
ATOM 2273 C C . GLU A 1 297 ? -22.132 27.041 52.683 1.00 86.69 297 GLU A C 1
ATOM 2275 O O . GLU A 1 297 ? -21.888 25.869 52.955 1.00 86.69 297 GLU A O 1
ATOM 2280 N N . ILE A 1 298 ? -21.517 27.687 51.689 1.00 86.50 298 ILE A N 1
ATOM 2281 C CA . ILE A 1 298 ? -20.460 27.090 50.863 1.00 86.50 298 ILE A CA 1
ATOM 2282 C C . ILE A 1 298 ? -19.140 27.754 51.232 1.00 86.50 298 ILE A C 1
ATOM 2284 O O . ILE A 1 298 ? -19.030 28.983 51.198 1.00 86.50 298 ILE A O 1
ATOM 2288 N N . GLU A 1 299 ? -18.140 26.946 51.550 1.00 83.62 299 GLU A N 1
ATOM 2289 C CA . GLU A 1 299 ? -16.776 27.394 51.818 1.00 83.62 299 GLU A CA 1
ATOM 2290 C C . GLU A 1 299 ? -15.890 27.169 50.591 1.00 83.62 299 GLU A C 1
ATOM 2292 O O . GLU A 1 299 ? -15.998 26.145 49.915 1.00 83.62 299 GLU A O 1
ATOM 2297 N N . ALA A 1 300 ? -15.013 28.128 50.292 1.00 77.62 300 ALA A N 1
ATOM 2298 C CA . ALA A 1 300 ? -13.970 27.972 49.283 1.00 77.62 300 ALA A CA 1
ATOM 2299 C C . ALA A 1 300 ? -12.690 28.679 49.742 1.00 77.62 300 ALA A C 1
ATOM 2301 O O . ALA A 1 300 ? -12.752 29.805 50.231 1.00 77.62 300 ALA A O 1
ATOM 2302 N N . GLU A 1 301 ? -11.548 27.997 49.597 1.00 60.44 301 GLU A N 1
ATOM 2303 C CA . GLU A 1 301 ? -10.182 28.518 49.793 1.00 60.44 301 GLU A CA 1
ATOM 2304 C C . GLU A 1 301 ? -10.027 29.532 50.949 1.00 60.44 301 GLU A C 1
ATOM 2306 O O . GLU A 1 301 ? -9.623 30.678 50.760 1.00 60.44 301 GLU A O 1
ATOM 2311 N N . GLY A 1 302 ? -10.338 29.099 52.178 1.00 57.03 302 GLY A N 1
ATOM 2312 C CA . GLY A 1 302 ? -10.036 29.859 53.399 1.00 57.03 302 GLY A CA 1
ATOM 2313 C C . GLY A 1 302 ? -11.134 30.805 53.899 1.00 57.03 302 GLY A C 1
ATOM 2314 O O . GLY A 1 302 ? -10.873 31.587 54.815 1.00 57.03 302 GLY A O 1
ATOM 2315 N N . GLY A 1 303 ? -12.358 30.739 53.358 1.00 56.84 303 GLY A N 1
ATOM 2316 C CA . GLY A 1 303 ? -13.506 31.459 53.919 1.00 56.84 303 GLY A CA 1
ATOM 2317 C C . GLY A 1 303 ? -14.876 31.040 53.373 1.00 56.84 303 GLY A C 1
ATOM 2318 O O . GLY A 1 303 ? -14.990 30.328 52.376 1.00 56.84 303 GLY A O 1
ATOM 2319 N N . THR A 1 304 ? -15.941 31.515 54.027 1.00 67.19 304 THR A N 1
ATOM 2320 C CA . THR A 1 304 ? -17.328 31.334 53.565 1.00 67.19 304 THR A CA 1
ATOM 2321 C C . THR A 1 304 ? -17.619 32.248 52.373 1.00 67.19 304 THR A C 1
ATOM 2323 O O . THR A 1 304 ? -17.471 33.473 52.450 1.00 67.19 304 THR A O 1
ATOM 2326 N N . LEU A 1 305 ? -18.066 31.671 51.254 1.00 61.59 305 LEU A N 1
ATOM 2327 C CA . LEU A 1 305 ? -18.444 32.435 50.070 1.00 61.59 305 LEU A CA 1
ATOM 2328 C C . LEU A 1 305 ? -19.741 33.202 50.345 1.00 61.59 305 LEU A C 1
ATOM 2330 O O . LEU A 1 305 ? -20.807 32.629 50.573 1.00 61.59 305 LEU A O 1
ATOM 2334 N N . ARG A 1 306 ? -19.660 34.535 50.301 1.00 59.34 306 ARG A N 1
ATOM 2335 C CA . ARG A 1 306 ? -20.818 35.430 50.391 1.00 59.34 306 ARG A CA 1
ATOM 2336 C C . ARG A 1 306 ? -21.013 36.146 49.065 1.00 59.34 306 ARG A C 1
ATOM 2338 O O . ARG A 1 306 ? -20.099 36.785 48.551 1.00 59.34 306 ARG A O 1
ATOM 2345 N N . VAL A 1 307 ? -22.237 36.081 48.555 1.00 48.81 307 VAL A N 1
ATOM 2346 C CA . VAL A 1 307 ? -22.667 36.802 47.351 1.00 48.81 307 VAL A CA 1
ATOM 2347 C C . VAL A 1 307 ? -22.423 38.294 47.567 1.00 48.81 307 VAL A C 1
ATOM 2349 O O . VAL A 1 307 ? -22.913 38.868 48.545 1.00 48.81 307 VAL A O 1
ATOM 2352 N N . ARG A 1 308 ? -21.682 38.939 46.661 1.00 49.16 308 ARG A N 1
ATOM 2353 C CA . ARG A 1 308 ? -21.545 40.400 46.663 1.00 49.16 308 ARG A CA 1
ATOM 2354 C C . ARG A 1 308 ? -22.903 41.004 46.309 1.00 49.16 308 ARG A C 1
ATOM 2356 O O . ARG A 1 308 ? -23.367 40.873 45.182 1.00 49.16 308 ARG A O 1
ATOM 2363 N N . SER A 1 309 ? -23.562 41.638 47.276 1.00 38.91 309 SER A N 1
ATOM 2364 C CA . SER A 1 309 ? -24.828 42.337 47.037 1.00 38.91 309 SER A CA 1
ATOM 2365 C C . SER A 1 309 ? -24.579 43.578 46.171 1.00 38.91 309 SER A C 1
ATOM 2367 O O . SER A 1 309 ? -23.796 44.435 46.588 1.00 38.91 309 SER A O 1
ATOM 2369 N N . PRO A 1 310 ? -25.231 43.742 45.006 1.00 46.62 310 PRO A N 1
ATOM 2370 C CA . PRO A 1 310 ? -25.241 45.014 44.306 1.00 46.62 310 PRO A CA 1
ATOM 2371 C C . PRO A 1 310 ? -26.336 45.887 44.929 1.00 46.62 310 PRO A C 1
ATOM 2373 O O . PRO A 1 310 ? -27.460 45.938 44.437 1.00 46.62 310 PRO A O 1
ATOM 2376 N N . THR A 1 311 ? -26.029 46.560 46.038 1.00 38.97 311 THR A N 1
ATOM 2377 C CA . THR A 1 311 ? -26.921 47.584 46.602 1.00 38.97 311 THR A CA 1
ATOM 2378 C C . THR A 1 311 ? -26.253 48.953 46.450 1.00 38.97 311 THR A C 1
ATOM 2380 O O . THR A 1 311 ? -25.171 49.147 47.008 1.00 38.97 311 THR A O 1
ATOM 2383 N N . PRO A 1 312 ? -26.833 49.909 45.696 1.00 44.78 312 PRO A N 1
ATOM 2384 C CA . PRO A 1 312 ? -26.283 51.258 45.598 1.00 44.78 312 PRO A CA 1
ATOM 2385 C C . PRO A 1 312 ? -26.475 52.010 46.932 1.00 44.78 312 PRO A C 1
ATOM 2387 O O . PRO A 1 312 ? -27.492 51.805 47.602 1.00 44.78 312 PRO A O 1
ATOM 2390 N N . PRO A 1 313 ? -25.526 52.870 47.348 1.00 42.44 313 PRO A N 1
ATOM 2391 C CA . PRO A 1 313 ? -25.586 53.533 48.648 1.00 42.44 313 PRO A CA 1
ATOM 2392 C C . PRO A 1 313 ? -26.706 54.592 48.700 1.00 42.44 313 PRO A C 1
ATOM 2394 O O . PRO A 1 313 ? -26.828 55.402 47.776 1.00 42.44 313 PRO A O 1
ATOM 2397 N N . PRO A 1 314 ? -27.512 54.643 49.779 1.00 40.12 314 PRO A N 1
ATOM 2398 C CA . PRO A 1 314 ? -28.535 55.664 49.956 1.00 40.12 314 PRO A CA 1
ATOM 2399 C C . PRO A 1 314 ? -27.940 56.907 50.633 1.00 40.12 314 PRO A C 1
ATOM 2401 O O . PRO A 1 314 ? -27.523 56.849 51.787 1.00 40.12 314 PRO A O 1
ATOM 2404 N N . GLY A 1 315 ? -27.943 58.049 49.935 1.00 40.62 315 GLY A N 1
ATOM 2405 C CA . GLY A 1 315 ? -27.726 59.356 50.568 1.00 40.62 315 GLY A CA 1
ATOM 2406 C C . GLY A 1 315 ? -26.988 60.401 49.732 1.00 40.62 315 GLY A C 1
ATOM 2407 O O . GLY A 1 315 ? -25.845 60.722 50.026 1.00 40.62 315 GLY A O 1
ATOM 2408 N N . ALA A 1 316 ? -27.662 61.016 48.757 1.00 38.72 316 ALA A N 1
ATOM 2409 C CA . ALA A 1 316 ? -27.329 62.371 48.309 1.00 38.72 316 ALA A CA 1
ATOM 2410 C C . ALA A 1 316 ? -28.619 63.104 47.916 1.00 38.72 316 ALA A C 1
ATOM 2412 O O . ALA A 1 316 ? -29.231 62.857 46.876 1.00 38.72 316 ALA A O 1
ATOM 2413 N N . VAL A 1 317 ? -29.073 63.981 48.806 1.00 41.75 317 VAL A N 1
ATOM 2414 C CA . VAL A 1 317 ? -30.231 64.849 48.604 1.00 41.75 317 VAL A CA 1
ATOM 2415 C C . VAL A 1 317 ? -29.841 66.023 47.697 1.00 41.75 317 VAL A C 1
ATOM 2417 O O . VAL A 1 317 ? -28.946 66.788 48.027 1.00 41.75 317 VAL A O 1
ATOM 2420 N N . ARG A 1 318 ? -30.627 66.180 46.621 1.00 38.75 318 ARG A N 1
ATOM 2421 C CA . ARG A 1 318 ? -30.944 67.391 45.828 1.00 38.75 318 ARG A CA 1
ATOM 2422 C C . ARG A 1 318 ? -29.823 68.136 45.085 1.00 38.75 318 ARG A C 1
ATOM 2424 O O . ARG A 1 318 ? -29.066 68.889 45.676 1.00 38.75 318 ARG A O 1
ATOM 2431 N N . ALA A 1 319 ? -30.028 68.248 43.771 1.00 35.66 319 ALA A N 1
ATOM 2432 C CA . ALA A 1 319 ? -30.221 69.559 43.145 1.00 35.66 319 ALA A CA 1
ATOM 2433 C C . ALA A 1 319 ? -31.169 69.449 41.939 1.00 35.66 319 ALA A C 1
ATOM 2435 O O . ALA A 1 319 ? -30.920 68.724 40.981 1.00 35.66 319 ALA A O 1
ATOM 2436 N N . ARG A 1 320 ? -32.281 70.189 42.002 1.00 39.66 320 ARG A N 1
ATOM 2437 C CA . ARG A 1 320 ? -33.093 70.553 40.834 1.00 39.66 320 ARG A CA 1
ATOM 2438 C C . ARG A 1 320 ? -32.206 71.327 39.857 1.00 39.66 320 ARG A C 1
ATOM 2440 O O . ARG A 1 320 ? -31.570 72.281 40.289 1.00 39.66 320 ARG A O 1
ATOM 2447 N N . SER A 1 321 ? -32.284 71.052 38.559 1.00 34.62 321 SER A N 1
ATOM 2448 C CA . SER A 1 321 ? -32.628 72.087 37.570 1.00 34.62 321 SER A CA 1
ATOM 2449 C C . SER A 1 321 ? -32.615 71.572 36.126 1.00 34.62 321 SER A C 1
ATOM 2451 O O . SER A 1 321 ? -31.630 71.042 35.638 1.00 34.62 321 SER A O 1
ATOM 2453 N N . ARG A 1 322 ? -33.743 71.855 35.461 1.00 38.03 322 ARG A N 1
ATOM 2454 C CA . ARG A 1 322 ? -33.875 72.354 34.083 1.00 38.03 322 ARG A CA 1
ATOM 2455 C C . ARG A 1 322 ? -33.448 71.434 32.931 1.00 38.03 322 ARG A C 1
ATOM 2457 O O . ARG A 1 322 ? -32.292 71.352 32.546 1.00 38.03 322 ARG A O 1
ATOM 2464 N N . THR A 1 323 ? -34.477 70.929 32.252 1.00 43.59 323 THR A N 1
ATOM 2465 C CA . THR A 1 323 ? -34.518 70.793 30.786 1.00 43.59 323 THR A CA 1
ATOM 2466 C C . THR A 1 323 ? -33.998 72.061 30.088 1.00 43.59 323 THR A C 1
ATOM 2468 O O . THR A 1 323 ? -34.258 73.169 30.575 1.00 43.59 323 THR A O 1
ATOM 2471 N N . PRO A 1 324 ? -33.385 71.933 28.900 1.00 42.78 324 PRO A N 1
ATOM 2472 C CA . PRO A 1 324 ? -34.175 72.248 27.708 1.00 42.78 324 PRO A CA 1
ATOM 2473 C C . PRO A 1 324 ? -33.955 71.332 26.486 1.00 42.78 324 PRO A C 1
ATOM 2475 O O . PRO A 1 324 ? -32.920 70.705 26.299 1.00 42.78 324 PRO A O 1
ATOM 2478 N N . PHE A 1 325 ? -35.016 71.334 25.679 1.00 45.56 325 PHE A N 1
ATOM 2479 C CA . PHE A 1 325 ? -35.270 70.802 24.330 1.00 45.56 325 PHE A CA 1
ATOM 2480 C C . PHE A 1 325 ? -34.211 71.180 23.251 1.00 45.56 325 PHE A C 1
ATOM 2482 O O . PHE A 1 325 ? -33.276 71.927 23.540 1.00 45.56 325 PHE A O 1
ATOM 2489 N N . PRO A 1 326 ? -34.309 70.657 22.006 1.00 52.56 326 PRO A N 1
ATOM 2490 C CA . PRO A 1 326 ? -33.197 70.248 21.163 1.00 52.56 326 PRO A CA 1
ATOM 2491 C C . PRO A 1 326 ? -32.867 71.327 20.119 1.00 52.56 326 PRO A C 1
ATOM 2493 O O . PRO A 1 326 ? -33.617 72.287 19.928 1.00 52.56 326 PRO A O 1
ATOM 2496 N N . LYS A 1 327 ? -31.776 71.151 19.368 1.00 43.22 327 LYS A N 1
ATOM 2497 C CA . LYS A 1 327 ? -31.579 71.892 18.115 1.00 43.22 327 LYS A CA 1
ATOM 2498 C C . LYS A 1 327 ? -31.101 70.991 16.970 1.00 43.22 327 LYS A C 1
ATOM 2500 O O . LYS A 1 327 ? -30.413 70.004 17.222 1.00 43.22 327 LYS A O 1
ATOM 2505 N N . PRO A 1 328 ? -31.507 71.320 15.731 1.00 48.91 328 PRO A N 1
ATOM 2506 C CA . PRO A 1 328 ? -31.463 70.447 14.565 1.00 48.91 328 PRO A CA 1
ATOM 2507 C C . PRO A 1 328 ? -30.128 70.555 13.817 1.00 48.91 328 PRO A C 1
ATOM 2509 O O . PRO A 1 328 ? -29.428 71.561 13.922 1.00 48.91 328 PRO A O 1
ATOM 2512 N N . ARG A 1 329 ? -29.818 69.552 12.990 1.00 48.66 329 ARG A N 1
ATOM 2513 C CA . ARG A 1 329 ? -28.824 69.663 11.914 1.00 48.66 329 ARG A CA 1
ATOM 2514 C C . ARG A 1 329 ? -29.550 69.686 10.562 1.00 48.66 329 ARG A C 1
ATOM 2516 O O . ARG A 1 329 ? -30.084 68.666 10.148 1.00 48.66 329 ARG A O 1
ATOM 2523 N N . GLY A 1 330 ? -29.554 70.843 9.899 1.00 41.19 330 GLY A N 1
ATOM 2524 C CA . GLY A 1 330 ? -29.459 70.959 8.433 1.00 41.19 330 GLY A CA 1
ATOM 2525 C C . GLY A 1 330 ? -28.020 71.408 8.131 1.00 41.19 330 GLY A C 1
ATOM 2526 O O . GLY A 1 330 ? -27.478 72.180 8.915 1.00 41.19 330 GLY A O 1
ATOM 2527 N N . SER A 1 331 ? -27.265 70.785 7.223 1.00 39.34 331 SER A N 1
ATOM 2528 C CA . SER A 1 331 ? -27.359 70.761 5.749 1.00 39.34 331 SER A CA 1
ATOM 2529 C C . SER A 1 331 ? -26.277 71.660 5.137 1.00 39.34 331 SER A C 1
ATOM 2531 O O . SER A 1 331 ? -26.424 72.877 5.165 1.00 39.34 331 SER A O 1
ATOM 2533 N N . SER A 1 332 ? -25.243 71.041 4.567 1.00 43.94 332 SER A N 1
ATOM 2534 C CA . SER A 1 332 ? -24.498 71.469 3.365 1.00 43.94 332 SER A CA 1
ATOM 2535 C C . SER A 1 332 ? -23.478 70.364 3.015 1.00 43.94 332 SER A C 1
ATOM 2537 O O . SER A 1 332 ? -23.016 69.684 3.933 1.00 43.94 332 SER A O 1
ATOM 2539 N N . ALA A 1 333 ? -23.058 70.027 1.788 1.00 38.25 333 ALA A N 1
ATOM 2540 C CA . ALA A 1 333 ? -23.233 70.545 0.417 1.00 38.25 333 ALA A CA 1
ATOM 2541 C C . ALA A 1 333 ? -23.837 71.940 0.244 1.00 38.25 333 ALA A C 1
ATOM 2543 O O . ALA A 1 333 ? -25.076 72.074 0.339 1.00 38.25 333 ALA A O 1
#